Protein AF-A0ABD5W827-F1 (afdb_monomer_lite)

Secondary structure (DSSP, 8-state):
-PEEEE-SSHHHHHHHHHHTGGGB-TTT--TTSSEEEEPTT--HHHHHHHHHHHHHHHHHHHHHS---PPPPHHHHHHS-TTSTT--HHHHHHHHHHHHHHT-SSGGGG--TTS-HHHHHHHHHHHHHTT-----HHHHHHHHHHHHHHHHHHHHHHHHHHHHHHTT-HHHHHHHHHTS---HHHHHHHHSPP---SS------S--TTSPPTT--THHHHHHHHHHHHHHHHHHHHHHHHHHHHHHHHHHHHHHHHHHHHHHHTTPPPPP-HHHHHHHHHHHHHHHHHHHH-TTTSS-GGGS-S-----TTSTHHIIIIISGGGSTT---HHHHHHHHHHT-

Organism: NCBI:txid3032001

pLDDT: mean 74.2, std 15.94, range [35.25, 98.12]

Sequence (343 aa):
MSIGIEFGEKAAADRFREEYADHVCPIDDDRRMRTVHFVSDTPEHVLTYARAEADEGTAQREADGPGQAPLTDVEKRRIDFSTGRANVPWARSIKALAEHYGVSDWTAYLDSTLTVDEHRQVMEEAGREGGGARDDADQRDAERQASAAATELAEGCNHARGYCENGDPDACEYLTGACGYSEDEVSGLLAEPEPAADDGPTDTEASPLSPPEDLEGARVGAYLRSVRGYLNATDAATEHIEKLREALEHANDAARAVNGIRTDAGIDPIHFTKLEDANADLTDLVRMVASTCEECHADHSEHGHEVTAGDREDVRTAAVDGARSTPVGVSDETEQAASEADT

Structure (mmCIF, N/CA/C/O backbone):
data_AF-A0ABD5W827-F1
#
_entry.id   AF-A0ABD5W827-F1
#
loop_
_atom_site.group_PDB
_atom_site.id
_atom_site.type_symbol
_atom_site.label_atom_id
_atom_site.label_alt_id
_atom_site.label_comp_id
_atom_site.label_asym_id
_atom_site.label_entity_id
_atom_site.label_seq_id
_atom_site.pdbx_PDB_ins_code
_atom_site.Cartn_x
_atom_site.Cartn_y
_atom_site.Cartn_z
_atom_site.occupancy
_atom_site.B_iso_or_equiv
_atom_site.auth_seq_id
_atom_site.auth_comp_id
_atom_site.auth_asym_id
_atom_site.auth_atom_id
_atom_site.pdbx_PDB_model_num
ATOM 1 N N . MET A 1 1 ? -23.072 -47.521 -23.039 1.00 64.12 1 MET A N 1
ATOM 2 C CA . MET A 1 1 ? -22.367 -46.584 -22.140 1.00 64.12 1 MET A CA 1
ATOM 3 C C . MET A 1 1 ? -22.260 -45.279 -22.893 1.00 64.12 1 MET A C 1
ATOM 5 O O . MET A 1 1 ? -21.714 -45.309 -23.986 1.00 64.12 1 MET A O 1
ATOM 9 N N . SER A 1 2 ? -22.836 -44.195 -22.380 1.00 84.25 2 SER A N 1
ATOM 10 C CA . SER A 1 2 ? -22.688 -42.870 -22.987 1.00 84.25 2 SER A CA 1
ATOM 11 C C . SER A 1 2 ? -21.374 -42.217 -22.567 1.00 84.25 2 SER A C 1
ATOM 13 O O . SER A 1 2 ? -20.894 -42.476 -21.461 1.00 84.25 2 SER A O 1
ATOM 15 N N . ILE A 1 3 ? -20.839 -41.326 -23.394 1.00 86.88 3 ILE A N 1
ATOM 16 C CA . ILE A 1 3 ? -19.697 -40.471 -23.041 1.00 86.88 3 ILE A CA 1
ATOM 17 C C . ILE A 1 3 ? -20.251 -39.078 -22.732 1.00 86.88 3 ILE A C 1
ATOM 19 O O . ILE A 1 3 ? -20.875 -38.486 -23.600 1.00 86.88 3 ILE A O 1
ATOM 23 N N . GLY A 1 4 ? -20.077 -38.575 -21.508 1.00 88.06 4 GLY A N 1
ATOM 24 C CA . GLY A 1 4 ? -20.535 -37.233 -21.122 1.00 88.06 4 GLY A CA 1
ATOM 25 C C . GLY A 1 4 ? -19.421 -36.198 -21.264 1.00 88.06 4 GLY A C 1
ATOM 26 O O . GLY A 1 4 ? -18.319 -36.435 -20.767 1.00 88.06 4 GLY A O 1
ATOM 27 N N . ILE A 1 5 ? -19.700 -35.071 -21.922 1.00 87.31 5 ILE A N 1
ATOM 28 C CA . ILE A 1 5 ? -18.786 -33.920 -22.028 1.00 87.31 5 ILE A CA 1
ATOM 29 C C . ILE A 1 5 ? -19.522 -32.673 -21.536 1.00 87.31 5 ILE A C 1
ATOM 31 O O . ILE A 1 5 ? -20.633 -32.390 -21.983 1.00 87.31 5 ILE A O 1
ATOM 35 N N . GLU A 1 6 ? -18.921 -31.957 -20.589 1.00 86.44 6 GLU A N 1
ATOM 36 C CA . GLU A 1 6 ? -19.503 -30.792 -19.921 1.00 86.44 6 GLU A CA 1
ATOM 37 C C . GLU A 1 6 ? -19.044 -29.497 -20.592 1.00 86.44 6 GLU A C 1
ATOM 39 O O . GLU A 1 6 ? -17.859 -29.186 -20.579 1.00 86.44 6 GLU A O 1
ATOM 44 N N . PHE A 1 7 ? -19.974 -28.740 -21.176 1.00 83.75 7 PHE A N 1
ATOM 45 C CA . PHE A 1 7 ? -19.649 -27.503 -21.886 1.00 83.75 7 PHE A CA 1
ATOM 46 C C . PHE A 1 7 ? -19.584 -26.297 -20.951 1.00 83.75 7 PHE A C 1
ATOM 48 O O . PHE A 1 7 ? -20.252 -26.250 -19.915 1.00 83.75 7 PHE A O 1
ATOM 55 N N . GLY A 1 8 ? -18.835 -25.279 -21.386 1.00 74.44 8 GLY A N 1
ATOM 56 C CA . GLY A 1 8 ? -18.741 -23.986 -20.717 1.00 74.44 8 GLY A CA 1
ATOM 57 C C . GLY A 1 8 ? -20.098 -23.332 -20.456 1.00 74.44 8 GLY A C 1
ATOM 58 O O . GLY A 1 8 ? -20.447 -22.980 -19.329 1.00 74.44 8 GLY A O 1
ATOM 59 N N . GLU A 1 9 ? -20.898 -23.238 -21.512 1.00 77.81 9 GLU A N 1
ATOM 60 C CA . GLU A 1 9 ? -22.214 -22.614 -21.490 1.00 77.81 9 GLU A CA 1
ATOM 61 C C . GLU A 1 9 ? -23.299 -23.594 -21.925 1.00 77.81 9 GLU A C 1
ATOM 63 O O . GLU A 1 9 ? -23.111 -24.403 -22.837 1.00 77.81 9 GLU A O 1
ATOM 68 N N . LYS A 1 10 ? -24.497 -23.457 -21.344 1.00 84.50 10 LYS A N 1
ATOM 69 C CA . LYS A 1 10 ? -25.673 -24.221 -21.780 1.00 84.50 10 LYS A CA 1
ATOM 70 C C . LYS A 1 10 ? -26.017 -23.945 -23.248 1.00 84.50 10 LYS A C 1
ATOM 72 O O . LYS A 1 10 ? -26.402 -24.864 -23.962 1.00 84.50 10 LYS A O 1
ATOM 77 N N . ALA A 1 11 ? -25.843 -22.705 -23.708 1.00 80.88 11 ALA A N 1
ATOM 78 C CA . ALA A 1 11 ? -26.064 -22.344 -25.104 1.00 80.88 11 ALA A CA 1
ATOM 79 C C . ALA A 1 11 ? -25.114 -23.097 -26.050 1.00 80.88 11 ALA A C 1
ATOM 81 O O . ALA A 1 11 ? -25.544 -23.530 -27.114 1.00 80.88 11 ALA A O 1
ATOM 82 N N . ALA A 1 12 ? -23.853 -23.302 -25.653 1.00 80.06 12 ALA A N 1
ATOM 83 C CA . ALA A 1 12 ? -22.900 -24.107 -26.415 1.00 80.06 12 ALA A CA 1
ATOM 84 C C . ALA A 1 12 ? -23.304 -25.587 -26.443 1.00 80.06 12 ALA A C 1
ATOM 86 O O . ALA A 1 12 ? -23.384 -26.174 -27.519 1.00 80.06 12 ALA A O 1
ATOM 87 N N . ALA A 1 13 ? -23.682 -26.152 -25.291 1.00 86.88 13 ALA A N 1
ATOM 88 C CA . ALA A 1 13 ? -24.214 -27.514 -25.223 1.00 86.88 13 ALA A CA 1
ATOM 89 C C . ALA A 1 13 ? -25.441 -27.705 -26.135 1.00 86.88 13 ALA A C 1
ATOM 91 O O . ALA A 1 13 ? -25.548 -28.704 -26.842 1.00 86.88 13 ALA A O 1
ATOM 92 N N . ASP A 1 14 ? -26.366 -26.741 -26.149 1.00 89.50 14 ASP A N 1
ATOM 93 C CA . ASP A 1 14 ? -27.574 -26.806 -26.973 1.00 89.50 14 ASP A CA 1
ATOM 94 C C . ASP A 1 14 ? -27.279 -26.678 -28.471 1.00 89.50 14 ASP A C 1
ATOM 96 O O . ASP A 1 14 ? -27.848 -27.441 -29.253 1.00 89.50 14 ASP A O 1
ATOM 100 N N . ARG A 1 15 ? -26.349 -25.801 -28.876 1.00 88.25 15 ARG A N 1
ATOM 101 C CA . ARG A 1 15 ? -25.869 -25.751 -30.268 1.00 88.25 15 ARG A CA 1
ATOM 102 C C . ARG A 1 15 ? -25.253 -27.082 -30.684 1.00 88.25 15 ARG A C 1
ATOM 104 O O . ARG A 1 15 ? -25.594 -27.598 -31.743 1.00 88.25 15 ARG A O 1
ATOM 111 N N . PHE A 1 16 ? -24.422 -27.676 -29.827 1.00 88.94 16 PHE A N 1
ATOM 112 C CA . PHE A 1 16 ? -23.779 -28.955 -30.121 1.00 88.94 16 PHE A CA 1
ATOM 113 C C . PHE A 1 16 ? -24.798 -30.090 -30.277 1.00 88.94 16 PHE A C 1
ATOM 115 O O . PHE A 1 16 ? -24.676 -30.925 -31.173 1.00 88.94 16 PHE A O 1
ATOM 122 N N . ARG A 1 17 ? -25.850 -30.104 -29.446 1.00 91.81 17 ARG A N 1
ATOM 123 C CA . ARG A 1 17 ? -26.972 -31.051 -29.580 1.00 91.81 17 ARG A CA 1
ATOM 124 C C . ARG A 1 17 ? -27.738 -30.883 -30.885 1.00 91.81 17 ARG A C 1
ATOM 126 O O . ARG A 1 17 ? -28.275 -31.860 -31.395 1.00 91.81 17 ARG A O 1
ATOM 133 N N . GLU A 1 18 ? -27.851 -29.659 -31.382 1.00 92.81 18 GLU A N 1
ATOM 134 C CA . GLU A 1 18 ? -28.566 -29.356 -32.623 1.00 92.81 18 GLU A CA 1
ATOM 135 C C . GLU A 1 18 ? -27.730 -29.707 -33.854 1.00 92.81 18 GLU A C 1
ATOM 137 O O . GLU A 1 18 ? -28.255 -30.290 -34.802 1.00 92.81 18 GLU A O 1
ATOM 142 N N . GLU A 1 19 ? -26.432 -29.416 -33.818 1.00 90.81 19 GLU A N 1
ATOM 143 C CA . GLU A 1 19 ? -25.502 -29.687 -34.914 1.00 90.81 19 GLU A CA 1
ATOM 144 C C . GLU A 1 19 ? -25.156 -31.178 -35.041 1.00 90.81 19 GLU A C 1
ATOM 146 O O . GLU A 1 19 ? -25.087 -31.706 -36.151 1.00 90.81 19 GLU A O 1
ATOM 151 N N . TYR A 1 20 ? -25.019 -31.883 -33.913 1.00 90.94 20 TYR A N 1
ATOM 152 C CA . TYR A 1 20 ? -24.641 -33.299 -33.856 1.00 90.94 20 TYR A CA 1
ATOM 153 C C . TYR A 1 20 ? -25.744 -34.184 -33.265 1.00 90.94 20 TYR A C 1
ATOM 155 O O . TYR A 1 20 ? -25.460 -35.154 -32.559 1.00 90.94 20 TYR A O 1
ATOM 163 N N . ALA A 1 21 ? -27.008 -33.874 -33.568 1.00 90.69 21 ALA A N 1
ATOM 164 C CA . ALA A 1 21 ? -28.183 -34.567 -33.028 1.00 90.69 21 ALA A CA 1
ATOM 165 C C . ALA A 1 21 ? -28.134 -36.097 -33.200 1.00 90.69 21 ALA A C 1
ATOM 167 O O . ALA A 1 21 ? -28.557 -36.833 -32.308 1.00 90.69 21 ALA A O 1
ATOM 168 N N . ASP A 1 22 ? -27.557 -36.577 -34.306 1.00 90.88 22 ASP A N 1
ATOM 169 C CA . ASP A 1 22 ? -27.407 -38.006 -34.618 1.00 90.88 22 ASP A CA 1
ATOM 170 C C . ASP A 1 22 ? -26.448 -38.750 -33.667 1.00 90.88 22 ASP A C 1
ATOM 172 O O . ASP A 1 22 ? -26.424 -39.981 -33.639 1.00 90.88 22 ASP A O 1
ATOM 176 N N . HIS A 1 23 ? -25.655 -38.017 -32.881 1.00 90.88 23 HIS A N 1
ATOM 177 C CA . HIS A 1 23 ? -24.664 -38.557 -31.949 1.00 90.88 23 HIS A CA 1
ATOM 178 C C . HIS A 1 23 ? -25.037 -38.355 -30.473 1.00 90.88 23 HIS A C 1
ATOM 180 O O . HIS A 1 23 ? -24.332 -38.841 -29.585 1.00 90.88 23 HIS A O 1
ATOM 186 N N . VAL A 1 24 ? -26.151 -37.679 -30.184 1.00 91.62 24 VAL A N 1
ATOM 187 C CA . VAL A 1 24 ? -26.629 -37.462 -28.813 1.00 91.62 24 VAL A CA 1
ATOM 188 C C . VAL A 1 24 ? -27.321 -38.726 -28.294 1.00 91.62 24 VAL A C 1
ATOM 190 O O . VAL A 1 24 ? -28.155 -39.327 -28.969 1.00 91.62 24 VAL A O 1
ATOM 193 N N . CYS A 1 25 ? -26.986 -39.148 -27.075 1.00 91.12 25 CYS A N 1
ATOM 194 C CA . CYS A 1 25 ? -27.587 -40.298 -26.411 1.00 91.12 25 CYS A CA 1
ATOM 195 C C . CYS A 1 25 ? -29.030 -39.969 -25.985 1.00 91.12 25 CYS A C 1
ATOM 197 O O . CYS A 1 25 ? -29.218 -39.194 -25.052 1.00 91.12 25 CYS A O 1
ATOM 199 N N . PRO A 1 26 ? -30.065 -40.604 -26.563 1.00 87.06 26 PRO A N 1
ATOM 200 C CA . PRO A 1 26 ? -31.461 -40.269 -26.262 1.00 87.06 26 PRO A CA 1
ATOM 201 C C . PRO A 1 26 ? -31.933 -40.742 -24.877 1.00 87.06 26 PRO A C 1
ATOM 203 O O . PRO A 1 26 ? -33.038 -40.403 -24.462 1.00 87.06 26 PRO A O 1
ATOM 206 N N . ILE A 1 27 ? -31.146 -41.584 -24.199 1.00 86.44 27 ILE A N 1
ATOM 207 C CA . ILE A 1 27 ? -31.485 -42.154 -22.887 1.00 86.44 27 ILE A CA 1
ATOM 208 C C . ILE A 1 27 ? -30.861 -41.331 -21.757 1.00 86.44 27 ILE A C 1
ATOM 210 O O . ILE A 1 27 ? -31.522 -41.092 -20.751 1.00 86.44 27 ILE A O 1
ATOM 214 N N . ASP A 1 28 ? -29.601 -40.927 -21.931 1.00 83.56 28 ASP A N 1
ATOM 215 C CA . ASP A 1 28 ? -28.791 -40.323 -20.870 1.00 83.56 28 ASP A CA 1
ATOM 216 C C . ASP A 1 28 ? -28.660 -38.795 -21.012 1.00 83.56 28 ASP A C 1
ATOM 218 O O . ASP A 1 28 ? -28.336 -38.128 -20.033 1.00 83.56 28 ASP A O 1
ATOM 222 N N . ASP A 1 29 ? -28.902 -38.223 -22.201 1.00 88.50 29 ASP A N 1
ATOM 223 C CA . ASP A 1 29 ? -28.822 -36.772 -22.402 1.00 88.50 29 ASP A CA 1
ATOM 224 C C . ASP A 1 29 ? -30.059 -36.050 -21.851 1.00 88.50 29 ASP A C 1
ATOM 226 O O . ASP A 1 29 ? -31.202 -36.382 -22.173 1.00 88.50 29 ASP A O 1
ATOM 230 N N . ASP A 1 30 ? -29.824 -35.013 -21.048 1.00 87.19 30 ASP A N 1
ATOM 231 C CA . ASP A 1 30 ? -30.858 -34.113 -20.546 1.00 87.19 30 ASP A CA 1
ATOM 232 C C . ASP A 1 30 ? -30.564 -32.688 -21.025 1.00 87.19 30 ASP A C 1
ATOM 234 O O . ASP A 1 30 ? -29.591 -32.065 -20.599 1.00 87.19 30 ASP A O 1
ATOM 238 N N . ARG A 1 31 ? -31.444 -32.134 -21.873 1.00 84.56 31 ARG A N 1
ATOM 239 C CA . ARG A 1 31 ? -31.327 -30.762 -22.417 1.00 84.56 31 ARG A CA 1
ATOM 240 C C . ARG A 1 31 ? -31.333 -29.662 -21.352 1.00 84.56 31 ARG A C 1
ATOM 242 O O . ARG A 1 31 ? -31.032 -28.507 -21.657 1.00 84.56 31 ARG A O 1
ATOM 249 N N . ARG A 1 32 ? -31.712 -29.977 -20.112 1.00 79.31 32 ARG A N 1
ATOM 250 C CA . ARG A 1 32 ? -31.597 -29.048 -18.978 1.00 79.31 32 ARG A CA 1
ATOM 251 C C . ARG A 1 32 ? -30.148 -28.894 -18.517 1.00 79.31 32 ARG A C 1
ATOM 253 O O . ARG A 1 32 ? -29.814 -27.858 -17.958 1.00 79.31 32 ARG A O 1
ATOM 260 N N . MET A 1 33 ? -29.299 -29.883 -18.789 1.00 81.50 33 MET A N 1
ATOM 261 C CA . MET A 1 33 ? -27.896 -29.914 -18.391 1.00 81.50 33 MET A CA 1
ATOM 262 C C . MET A 1 33 ? -26.994 -29.298 -19.465 1.00 81.50 33 MET A C 1
ATOM 264 O O . MET A 1 33 ? -27.281 -29.350 -20.665 1.00 81.50 33 MET A O 1
ATOM 268 N N . ARG A 1 34 ? -25.843 -28.774 -19.038 1.00 84.56 34 ARG A N 1
ATOM 269 C CA . ARG A 1 34 ? -24.745 -28.362 -19.935 1.00 84.56 34 ARG A CA 1
ATOM 270 C C . ARG A 1 34 ? -23.851 -29.525 -20.384 1.00 84.56 34 ARG A C 1
ATOM 272 O O . ARG A 1 34 ? -22.973 -29.348 -21.219 1.00 84.56 34 ARG A O 1
ATOM 279 N N . THR A 1 35 ? -24.072 -30.708 -19.821 1.00 88.94 35 THR A N 1
ATOM 280 C CA . THR A 1 35 ? -23.382 -31.934 -20.214 1.00 88.94 35 THR A CA 1
ATOM 281 C C . THR A 1 35 ? -24.121 -32.586 -21.364 1.00 88.94 35 THR A C 1
ATOM 283 O O . THR A 1 35 ? -25.292 -32.933 -21.213 1.00 88.94 35 THR A O 1
ATOM 286 N N . VAL A 1 36 ? -23.437 -32.765 -22.491 1.00 91.31 36 VAL A N 1
ATOM 287 C CA . VAL A 1 36 ? -23.962 -33.522 -23.627 1.00 91.31 36 VAL A CA 1
ATOM 288 C C . VAL A 1 36 ? -23.503 -34.965 -23.494 1.00 91.31 36 VAL A C 1
ATOM 290 O O . VAL A 1 36 ? -22.304 -35.244 -23.405 1.00 91.31 36 VAL A O 1
ATOM 293 N N . HIS A 1 37 ? -24.462 -35.885 -23.452 1.00 92.31 37 HIS A N 1
ATOM 294 C CA . HIS A 1 37 ? -24.175 -37.315 -23.453 1.00 92.31 37 HIS A CA 1
ATOM 295 C C . HIS A 1 37 ? -24.181 -37.840 -24.886 1.00 92.31 37 HIS A C 1
ATOM 297 O O . HIS A 1 37 ? -25.180 -37.727 -25.585 1.00 92.31 37 HIS A O 1
ATOM 303 N N . PHE A 1 38 ? -23.085 -38.461 -25.308 1.00 91.69 38 PHE A N 1
ATOM 304 C CA . PHE A 1 38 ? -22.898 -39.022 -26.644 1.00 91.69 38 PHE A CA 1
ATOM 305 C C . PHE A 1 38 ? -23.123 -40.534 -26.666 1.00 91.69 38 PHE A C 1
ATOM 307 O O . PHE A 1 38 ? -22.818 -41.232 -25.690 1.00 91.69 38 PHE A O 1
ATOM 314 N N . VAL A 1 39 ? -23.623 -41.064 -27.786 1.00 93.38 39 VAL A N 1
ATOM 315 C CA . VAL A 1 39 ? -23.699 -42.516 -28.020 1.00 93.38 39 VAL A CA 1
ATOM 316 C C . VAL A 1 39 ? -22.295 -43.126 -28.120 1.00 93.38 39 VAL A C 1
ATOM 318 O O . VAL A 1 39 ? -21.338 -42.464 -28.522 1.00 93.38 39 VAL A O 1
ATOM 321 N N . SER A 1 40 ? -22.140 -44.397 -27.742 1.00 85.88 40 SER A N 1
ATOM 322 C CA . SER A 1 40 ? -20.823 -45.061 -27.669 1.00 85.88 40 SER A CA 1
ATOM 323 C C . SER A 1 40 ? -20.096 -45.207 -29.009 1.00 85.88 40 SER A C 1
ATOM 325 O O . SER A 1 40 ? -18.898 -45.466 -29.019 1.00 85.88 40 SER A O 1
ATOM 327 N N . ASP A 1 41 ? -20.814 -45.108 -30.123 1.00 89.00 41 ASP A N 1
ATOM 328 C CA . ASP A 1 41 ? -20.307 -45.180 -31.495 1.00 89.00 41 ASP A CA 1
ATOM 329 C C . ASP A 1 41 ? -20.030 -43.800 -32.111 1.00 89.00 41 ASP A C 1
ATOM 331 O O . ASP A 1 41 ? -19.704 -43.709 -33.296 1.00 89.00 41 ASP A O 1
ATOM 335 N N . THR A 1 42 ? -20.114 -42.730 -31.312 1.00 89.81 42 THR A N 1
ATOM 336 C CA . THR A 1 42 ? -19.773 -41.374 -31.754 1.00 89.81 42 THR A CA 1
ATOM 337 C C . THR A 1 42 ? -18.328 -41.331 -32.262 1.00 89.81 42 THR A C 1
ATOM 339 O O . THR A 1 42 ? -17.418 -41.763 -31.548 1.00 89.81 42 THR A O 1
ATOM 342 N N . PRO A 1 43 ? -18.077 -40.808 -33.477 1.00 88.38 43 PRO A N 1
ATOM 343 C CA . PRO A 1 43 ? -16.726 -40.715 -34.014 1.00 88.38 43 PRO A CA 1
ATOM 344 C C . PRO A 1 43 ? -15.795 -39.876 -33.128 1.00 88.38 43 PRO A C 1
ATOM 346 O O . PRO A 1 43 ? -16.163 -38.792 -32.680 1.00 88.38 43 PRO A O 1
ATOM 349 N N . GLU A 1 44 ? -14.544 -40.316 -32.957 1.00 79.56 44 GLU A N 1
ATOM 350 C CA . GLU A 1 44 ? -13.583 -39.636 -32.067 1.00 79.56 44 GLU A CA 1
ATOM 351 C C . GLU A 1 44 ? -13.328 -38.172 -32.458 1.00 79.56 44 GLU A C 1
ATOM 353 O O . GLU A 1 44 ? -13.072 -37.341 -31.595 1.00 79.56 44 GLU A O 1
ATOM 358 N N . HIS A 1 45 ? -13.434 -37.819 -33.744 1.00 71.38 45 HIS A N 1
ATOM 359 C CA . HIS A 1 45 ? -13.277 -36.428 -34.181 1.00 71.38 45 HIS A CA 1
ATOM 360 C C . HIS A 1 45 ? -14.405 -35.516 -33.670 1.00 71.38 45 HIS A C 1
ATOM 362 O O . HIS A 1 45 ? -14.133 -34.366 -33.340 1.00 71.38 45 HIS A O 1
ATOM 368 N N . VAL A 1 46 ? -15.635 -36.030 -33.536 1.00 86.19 46 VAL A N 1
ATOM 369 C CA . VAL A 1 46 ? -16.767 -35.294 -32.946 1.00 86.19 46 VAL A CA 1
ATOM 370 C C . VAL A 1 46 ? -16.543 -35.123 -31.446 1.00 86.19 46 VAL A C 1
ATOM 372 O O . VAL A 1 46 ? -16.708 -34.027 -30.923 1.00 86.19 46 VAL A O 1
ATOM 375 N N . LEU A 1 47 ? -16.077 -36.173 -30.761 1.00 86.12 47 LEU A N 1
ATOM 376 C CA . LEU A 1 47 ? -15.725 -36.101 -29.338 1.00 86.12 47 LEU A CA 1
ATOM 377 C C . LEU A 1 47 ? -14.546 -35.152 -29.080 1.00 86.12 47 LEU A C 1
ATOM 379 O O . LEU A 1 47 ? -14.529 -34.449 -28.077 1.00 86.12 47 LEU A O 1
ATOM 383 N N . THR A 1 48 ? -13.564 -35.119 -29.981 1.00 73.69 48 THR A N 1
ATOM 384 C CA . THR A 1 48 ? -12.409 -34.213 -29.898 1.00 73.69 48 THR A CA 1
ATOM 385 C C . THR A 1 48 ? -12.846 -32.765 -30.080 1.00 73.69 48 THR A C 1
ATOM 387 O O . THR A 1 48 ? -12.413 -31.905 -29.322 1.00 73.69 48 THR A O 1
ATOM 390 N N . TYR A 1 49 ? -13.736 -32.502 -31.040 1.00 76.62 49 TYR A N 1
ATOM 391 C CA . TYR A 1 49 ? -14.303 -31.174 -31.254 1.00 76.62 49 TYR A CA 1
ATOM 392 C C . TYR A 1 49 ? -15.154 -30.719 -30.058 1.00 76.62 49 TYR A C 1
ATOM 394 O O . TYR A 1 49 ? -14.943 -29.626 -29.545 1.00 76.62 49 TYR A O 1
ATOM 402 N N . ALA A 1 50 ? -16.014 -31.601 -29.533 1.00 81.69 50 ALA A N 1
ATOM 403 C CA . ALA A 1 50 ? -16.797 -31.346 -28.324 1.00 81.69 50 ALA A CA 1
ATOM 404 C C . ALA A 1 50 ? -15.915 -31.005 -27.114 1.00 81.69 50 ALA A C 1
ATOM 406 O O . ALA A 1 50 ? -16.227 -30.084 -26.367 1.00 81.69 50 ALA A O 1
ATOM 407 N N . ARG A 1 51 ? -14.804 -31.733 -26.919 1.00 79.75 51 ARG A N 1
ATOM 408 C CA . ARG A 1 51 ? -13.834 -31.449 -25.848 1.00 79.75 51 ARG A CA 1
ATOM 409 C C . ARG A 1 51 ? -13.161 -30.095 -26.046 1.00 79.75 51 ARG A C 1
ATOM 411 O O . ARG A 1 51 ? -13.082 -29.341 -25.094 1.00 79.75 51 ARG A O 1
ATOM 418 N N . ALA A 1 52 ? -12.736 -29.765 -27.266 1.00 67.19 52 ALA A N 1
ATOM 419 C CA . ALA A 1 52 ? -12.095 -28.483 -27.547 1.00 67.19 52 ALA A CA 1
ATOM 420 C C . ALA A 1 52 ? -13.028 -27.289 -27.273 1.00 67.19 52 ALA A C 1
ATOM 422 O O . ALA A 1 52 ? -12.609 -26.334 -26.628 1.00 67.19 52 ALA A O 1
ATOM 423 N N . GLU A 1 53 ? -14.297 -27.360 -27.693 1.00 73.00 53 GLU A N 1
ATOM 424 C CA . GLU A 1 53 ? -15.285 -26.304 -27.413 1.00 73.00 53 GLU A CA 1
ATOM 425 C C . GLU A 1 53 ? -15.649 -26.242 -25.918 1.00 73.00 53 GLU A C 1
ATOM 427 O O . GLU A 1 53 ? -15.837 -25.161 -25.355 1.00 73.00 53 GLU A O 1
ATOM 432 N N . ALA A 1 54 ? -15.709 -27.393 -25.242 1.00 80.56 54 ALA A N 1
ATOM 433 C CA . ALA A 1 54 ? -15.898 -27.459 -23.797 1.00 80.56 54 ALA A CA 1
ATOM 434 C C . ALA A 1 54 ? -14.724 -26.839 -23.019 1.00 80.56 54 ALA A C 1
ATOM 436 O O . ALA A 1 54 ? -14.955 -26.100 -22.057 1.00 80.56 54 ALA A O 1
ATOM 437 N N . ASP A 1 55 ? -13.490 -27.107 -23.449 1.00 68.31 55 ASP A N 1
ATOM 438 C CA . ASP A 1 55 ? -12.262 -26.585 -22.851 1.00 68.31 55 ASP A CA 1
ATOM 439 C C . ASP A 1 55 ? -12.146 -25.071 -23.085 1.00 68.31 55 ASP A C 1
ATOM 441 O O . ASP A 1 55 ? -11.906 -24.329 -22.135 1.00 68.31 55 ASP A O 1
ATOM 445 N N . GLU A 1 56 ? -12.404 -24.588 -24.305 1.00 57.28 56 GLU A N 1
ATOM 446 C CA . GLU A 1 56 ? -12.422 -23.155 -24.638 1.00 57.28 56 GLU A CA 1
ATOM 447 C C . GLU A 1 56 ? -13.497 -22.409 -23.837 1.00 57.28 56 GLU A C 1
ATOM 449 O O . GLU A 1 56 ? -13.202 -21.416 -23.174 1.00 57.28 56 GLU A O 1
ATOM 454 N N . GLY A 1 57 ? -14.725 -22.934 -23.791 1.00 59.19 57 GLY A N 1
ATOM 455 C CA . GLY A 1 57 ? -15.803 -22.349 -22.992 1.00 59.19 57 GLY A CA 1
ATOM 456 C C . GLY A 1 57 ? -15.569 -22.426 -21.477 1.00 59.19 57 GLY A C 1
ATOM 457 O O . GLY A 1 57 ? -16.191 -21.687 -20.712 1.00 59.19 57 GLY A O 1
ATOM 458 N N . THR A 1 58 ? -14.697 -23.317 -21.006 1.00 59.44 58 THR A N 1
ATOM 459 C CA . THR A 1 58 ? -14.298 -23.381 -19.592 1.00 59.44 58 THR A CA 1
ATOM 460 C C . THR A 1 58 ? -13.173 -22.396 -19.298 1.00 59.44 58 THR A C 1
ATOM 462 O O . THR A 1 58 ? -13.302 -21.620 -18.355 1.00 59.44 58 THR A O 1
ATOM 465 N N . ALA A 1 59 ? -12.148 -22.328 -20.150 1.00 49.12 59 ALA A N 1
ATOM 466 C CA . ALA A 1 59 ? -11.064 -21.354 -20.048 1.00 49.12 59 ALA A CA 1
ATOM 467 C C . ALA A 1 59 ? -11.578 -19.909 -20.139 1.00 49.12 59 ALA A C 1
ATOM 469 O O . ALA A 1 59 ? -11.164 -19.050 -19.363 1.00 49.12 59 ALA A O 1
ATOM 470 N N . GLN A 1 60 ? -12.540 -19.647 -21.026 1.00 52.72 60 GLN A N 1
ATOM 471 C CA . GLN A 1 60 ? -13.176 -18.339 -21.142 1.00 52.72 60 GLN A CA 1
ATOM 472 C C . GLN A 1 60 ? -13.971 -17.973 -19.877 1.00 52.72 60 GLN A C 1
ATOM 474 O O . GLN A 1 60 ? -13.910 -16.840 -19.422 1.00 52.72 60 GLN A O 1
ATOM 479 N N . ARG A 1 61 ? -14.645 -18.932 -19.227 1.00 57.47 61 ARG A N 1
ATOM 480 C CA . ARG A 1 61 ? -15.334 -18.690 -17.943 1.00 57.47 61 ARG A CA 1
ATOM 481 C C . ARG A 1 61 ? -14.389 -18.460 -16.771 1.00 57.47 61 ARG A C 1
ATOM 483 O O . ARG A 1 61 ? -14.748 -17.719 -15.859 1.00 57.47 61 ARG A O 1
ATOM 490 N N . GLU A 1 62 ? -13.239 -19.124 -16.758 1.00 54.31 62 GLU A N 1
ATOM 491 C CA . GLU A 1 62 ? -12.202 -18.893 -15.749 1.00 54.31 62 GLU A CA 1
ATOM 492 C C . GLU A 1 62 ? -11.546 -17.519 -15.928 1.00 54.31 62 GLU A C 1
ATOM 494 O O . GLU A 1 62 ? -11.202 -16.882 -14.936 1.00 54.31 62 GLU A O 1
ATOM 499 N N . ALA A 1 63 ? -11.436 -17.039 -17.170 1.00 49.09 63 ALA A N 1
ATOM 500 C CA . ALA A 1 63 ? -10.938 -15.704 -17.490 1.00 49.09 63 ALA A CA 1
ATOM 501 C C . ALA A 1 63 ? -11.975 -14.586 -17.247 1.00 49.09 63 ALA A C 1
ATOM 503 O O . ALA A 1 63 ? -11.613 -13.526 -16.742 1.00 49.09 63 ALA A O 1
ATOM 504 N N . ASP A 1 64 ? -13.254 -14.827 -17.561 1.00 50.16 64 ASP A N 1
ATOM 505 C CA . ASP A 1 64 ? -14.322 -13.810 -17.552 1.00 50.16 64 ASP A CA 1
ATOM 506 C C . ASP A 1 64 ? -15.196 -13.832 -16.275 1.00 50.16 64 ASP A C 1
ATOM 508 O O . ASP A 1 64 ? -16.107 -13.016 -16.111 1.00 50.16 64 ASP A O 1
ATOM 512 N N . GLY A 1 65 ? -14.962 -14.768 -15.349 1.00 55.44 65 GLY A N 1
ATOM 513 C CA . GLY A 1 65 ? -15.734 -14.896 -14.112 1.00 55.44 65 GLY A CA 1
ATOM 514 C C . GLY A 1 65 ? -15.313 -13.893 -13.025 1.00 55.44 65 GLY A C 1
ATOM 515 O O . GLY A 1 65 ? -14.122 -13.774 -12.734 1.00 55.44 65 GLY A O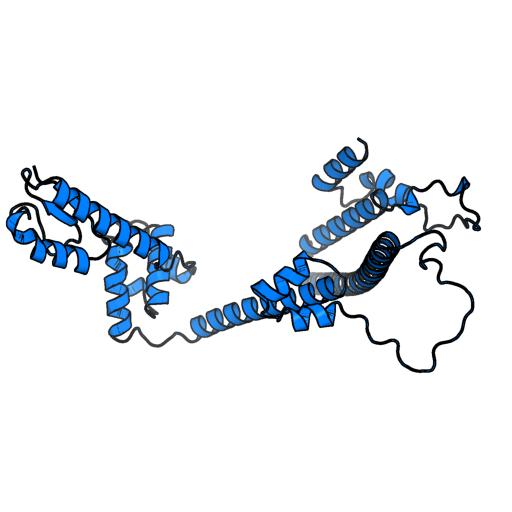 1
ATOM 516 N N . PRO A 1 66 ? -16.254 -13.214 -12.339 1.00 58.38 66 PRO A N 1
ATOM 517 C CA . PRO A 1 66 ? -15.916 -12.424 -11.160 1.00 58.38 66 PRO A CA 1
ATOM 518 C C . PRO A 1 66 ? -15.453 -13.394 -10.063 1.00 58.38 66 PRO A C 1
ATOM 520 O O . PRO A 1 66 ? -16.228 -14.242 -9.634 1.00 58.38 66 PRO A O 1
ATOM 523 N N . GLY A 1 67 ? -14.180 -13.321 -9.662 1.00 72.00 67 GLY A N 1
ATOM 524 C CA . GLY A 1 67 ? -13.520 -14.308 -8.795 1.00 72.00 67 GLY A CA 1
ATOM 525 C C . GLY A 1 67 ? -14.220 -14.568 -7.451 1.00 72.00 67 GLY A C 1
ATOM 526 O O . GLY A 1 67 ? -15.136 -15.377 -7.346 1.00 72.00 67 GLY A O 1
ATOM 527 N N . GLN A 1 68 ? -13.750 -13.947 -6.367 1.00 79.31 68 GLN A N 1
ATOM 528 C CA . GLN A 1 68 ? -14.374 -14.084 -5.046 1.00 79.31 68 GLN A CA 1
ATOM 529 C C . GLN A 1 68 ? -14.548 -12.725 -4.382 1.00 79.31 68 GLN A C 1
ATOM 531 O O . GLN A 1 68 ? -13.574 -12.004 -4.185 1.00 79.31 68 GLN A O 1
ATOM 536 N N . ALA A 1 69 ? -15.765 -12.433 -3.930 1.00 79.00 69 ALA A N 1
ATOM 537 C CA . ALA A 1 69 ? -16.073 -11.246 -3.146 1.00 79.00 69 ALA A CA 1
ATOM 538 C C . ALA A 1 69 ? -16.055 -11.579 -1.641 1.00 79.00 69 ALA A C 1
ATOM 540 O O . ALA A 1 69 ? -16.414 -12.692 -1.239 1.00 79.00 69 ALA A O 1
ATOM 541 N N . PRO A 1 70 ? -15.590 -10.677 -0.761 1.00 78.50 70 PRO A N 1
ATOM 542 C CA . PRO A 1 70 ? -15.602 -10.907 0.682 1.00 78.50 70 PRO A CA 1
ATOM 543 C C . PRO A 1 70 ? -17.033 -10.912 1.247 1.00 78.50 70 PRO A C 1
ATOM 545 O O . PRO A 1 70 ? -17.851 -10.056 0.924 1.00 78.50 70 PRO A O 1
ATOM 548 N N . LEU A 1 71 ? -17.331 -11.853 2.151 1.00 81.94 71 LEU A N 1
ATOM 549 C CA . LEU A 1 71 ? -18.601 -11.878 2.887 1.00 81.94 71 LEU A CA 1
ATOM 550 C C . LEU A 1 71 ? -18.536 -10.958 4.111 1.00 81.94 71 LEU A C 1
ATOM 552 O O . LEU A 1 71 ? -17.623 -11.075 4.936 1.00 81.94 71 LEU A O 1
ATOM 556 N N . THR A 1 72 ? -19.553 -10.124 4.279 1.00 82.50 72 THR A N 1
ATOM 557 C CA . THR A 1 72 ? -19.825 -9.371 5.505 1.00 82.50 72 THR A CA 1
ATOM 558 C C . THR A 1 72 ? -20.296 -10.301 6.624 1.00 82.50 72 THR A C 1
ATOM 560 O O . THR A 1 72 ? -20.782 -11.415 6.401 1.00 82.50 72 THR A O 1
ATOM 563 N N . ASP A 1 73 ? -20.209 -9.834 7.867 1.00 75.81 73 ASP A N 1
ATOM 564 C CA . ASP A 1 73 ? -20.667 -10.617 9.017 1.00 75.81 73 ASP A CA 1
ATOM 565 C C . ASP A 1 73 ? -22.192 -10.774 9.074 1.00 75.81 73 ASP A C 1
ATOM 567 O O . ASP A 1 73 ? -22.692 -11.721 9.680 1.00 75.81 73 ASP A O 1
ATOM 571 N N . VAL A 1 74 ? -22.947 -9.872 8.439 1.00 79.44 74 VAL A N 1
ATOM 572 C CA . VAL A 1 74 ? -24.404 -10.009 8.297 1.00 79.44 74 VAL A CA 1
ATOM 573 C C . VAL A 1 74 ? -24.734 -11.135 7.318 1.00 79.44 74 VAL A C 1
ATOM 575 O O . VAL A 1 74 ? -25.553 -11.990 7.651 1.00 79.44 74 VAL A O 1
ATOM 578 N N . GLU A 1 75 ? -24.065 -11.191 6.165 1.00 83.94 75 GLU A N 1
ATOM 579 C CA . GLU A 1 75 ? -24.261 -12.248 5.160 1.00 83.94 75 GLU A CA 1
ATOM 580 C C . GLU A 1 75 ? -23.887 -13.625 5.716 1.00 83.94 75 GLU A C 1
ATOM 582 O O . GLU A 1 75 ? -24.667 -14.568 5.600 1.00 83.94 75 GLU A O 1
ATOM 587 N N . LYS A 1 76 ? -22.756 -13.737 6.429 1.00 85.00 76 LYS A N 1
ATOM 588 C CA . LYS A 1 76 ? -22.355 -14.995 7.089 1.00 85.00 76 LYS A CA 1
ATOM 589 C C . LYS A 1 76 ? -23.406 -15.516 8.073 1.00 85.00 76 LYS A C 1
ATOM 591 O O . LYS A 1 76 ? -23.512 -16.721 8.254 1.00 85.00 76 LYS A O 1
ATOM 596 N N . ARG A 1 77 ? -24.167 -14.628 8.724 1.00 85.81 77 ARG A N 1
ATOM 597 C CA . ARG A 1 77 ? -25.249 -15.016 9.647 1.00 85.81 77 ARG A CA 1
ATOM 598 C C . ARG A 1 77 ? -26.537 -15.426 8.935 1.00 85.81 77 ARG A C 1
ATOM 600 O O . ARG A 1 77 ? -27.351 -16.109 9.546 1.00 85.81 77 ARG A O 1
ATOM 607 N N . ARG A 1 78 ? -26.747 -14.980 7.693 1.00 83.75 78 ARG A N 1
ATOM 608 C CA . ARG A 1 78 ? -27.934 -15.309 6.886 1.00 83.75 78 ARG A CA 1
ATOM 609 C C . ARG A 1 78 ? -27.787 -16.630 6.130 1.00 83.75 78 ARG A C 1
ATOM 611 O O . ARG A 1 78 ? -28.795 -17.251 5.816 1.00 83.75 78 ARG A O 1
ATOM 618 N N . ILE A 1 79 ? -26.556 -17.054 5.854 1.00 86.62 79 ILE A N 1
ATOM 619 C CA . ILE A 1 79 ? -26.261 -18.285 5.117 1.00 86.62 79 ILE A CA 1
ATOM 620 C C . ILE A 1 79 ? -26.157 -19.465 6.086 1.00 86.62 79 ILE A C 1
ATOM 622 O O . ILE A 1 79 ? -25.369 -19.443 7.033 1.00 86.62 79 ILE A O 1
ATOM 626 N N . ASP A 1 80 ? -26.909 -20.530 5.814 1.00 85.94 80 ASP A N 1
ATOM 627 C CA . ASP A 1 80 ? -26.771 -21.794 6.533 1.00 85.94 80 ASP A CA 1
ATOM 628 C C . ASP A 1 80 ? -25.690 -22.682 5.895 1.00 85.94 80 ASP A C 1
ATOM 630 O O . ASP A 1 80 ? -25.947 -23.473 4.984 1.00 85.94 80 ASP A O 1
ATOM 634 N N . PHE A 1 81 ? -24.465 -22.575 6.415 1.00 87.75 81 PHE A N 1
ATOM 635 C CA . PHE A 1 81 ? -23.313 -23.382 5.991 1.00 87.75 81 PHE A CA 1
ATOM 636 C C . PHE A 1 81 ? -23.381 -24.858 6.413 1.00 87.75 81 PHE A C 1
ATOM 638 O O . PHE A 1 81 ? -22.469 -25.623 6.105 1.00 87.75 81 PHE A O 1
ATOM 645 N N . SER A 1 82 ? -24.416 -25.281 7.143 1.00 80.81 82 SER A N 1
ATOM 646 C CA . SER A 1 82 ? -24.575 -26.685 7.539 1.00 80.81 82 SER A CA 1
ATOM 647 C C . SER A 1 82 ? -25.304 -27.535 6.491 1.00 80.81 82 SER A C 1
ATOM 649 O O . SER A 1 82 ? -25.444 -28.746 6.674 1.00 80.81 82 SER A O 1
ATOM 651 N N . THR A 1 83 ? -25.748 -26.932 5.380 1.00 74.00 83 THR A N 1
ATOM 652 C CA . THR A 1 83 ? -26.599 -27.585 4.376 1.00 74.00 83 THR A CA 1
ATOM 653 C C . THR A 1 83 ? -25.968 -27.634 2.983 1.00 74.00 83 THR A C 1
ATOM 655 O O . THR A 1 83 ? -25.333 -26.687 2.521 1.00 74.00 83 THR A O 1
ATOM 658 N N . GLY A 1 84 ? -26.190 -28.748 2.277 1.00 78.31 84 GLY A N 1
ATOM 659 C CA . GLY A 1 84 ? -25.851 -28.890 0.860 1.00 78.31 84 GLY A CA 1
ATOM 660 C C . GLY A 1 84 ? -24.370 -28.641 0.547 1.00 78.31 84 GLY A C 1
ATOM 661 O O . GLY A 1 84 ? -23.482 -29.218 1.173 1.00 78.31 84 GLY A O 1
ATOM 662 N N . ARG A 1 85 ? -24.119 -27.803 -0.462 1.00 74.56 85 ARG A N 1
ATOM 663 C CA . ARG A 1 85 ? -22.791 -27.380 -0.938 1.00 74.56 85 ARG A CA 1
ATOM 664 C C . ARG A 1 85 ? -22.301 -26.087 -0.276 1.00 74.56 85 ARG A C 1
ATOM 666 O O . ARG A 1 85 ? -21.217 -25.616 -0.622 1.00 74.56 85 ARG A O 1
ATOM 673 N N . ALA A 1 86 ? -23.074 -25.510 0.647 1.00 81.19 86 ALA A N 1
ATOM 674 C CA . ALA A 1 86 ? -22.782 -24.201 1.211 1.00 81.19 86 ALA A CA 1
ATOM 675 C C . ALA A 1 86 ? -21.495 -24.225 2.049 1.00 81.19 86 ALA A C 1
ATOM 677 O O . ALA A 1 86 ? -21.422 -24.828 3.114 1.00 81.19 86 ALA A O 1
ATOM 678 N N . ASN A 1 87 ? -20.467 -23.529 1.571 1.00 84.88 87 ASN A N 1
ATOM 679 C CA . ASN A 1 87 ? -19.236 -23.249 2.305 1.00 84.88 87 ASN A CA 1
ATOM 680 C C . ASN A 1 87 ? -18.757 -21.823 1.992 1.00 84.88 87 ASN A C 1
ATOM 682 O O . ASN A 1 87 ? -19.273 -21.171 1.082 1.00 84.88 87 ASN A O 1
ATOM 686 N N . VAL A 1 88 ? -17.789 -21.317 2.762 1.00 83.06 88 VAL A N 1
ATOM 687 C CA . VAL A 1 88 ? -17.335 -19.921 2.645 1.00 83.06 88 VAL A CA 1
ATOM 688 C C . VAL A 1 88 ? -16.796 -19.597 1.240 1.00 83.06 88 VAL A C 1
ATOM 690 O O . VAL A 1 88 ? -17.289 -18.634 0.657 1.00 83.06 88 VAL A O 1
ATOM 693 N N . PRO A 1 89 ? -15.862 -20.368 0.644 1.00 79.81 89 PRO A N 1
ATOM 694 C CA . PRO A 1 89 ? -15.404 -20.115 -0.729 1.00 79.81 89 PRO A CA 1
ATOM 695 C C . PRO A 1 89 ? -16.529 -20.102 -1.775 1.00 79.81 89 PRO A C 1
ATOM 697 O O . PRO A 1 89 ? -16.567 -19.230 -2.643 1.00 79.81 89 PRO A O 1
ATOM 700 N N . TRP A 1 90 ? -17.478 -21.032 -1.671 1.00 86.69 90 TRP A N 1
ATOM 701 C CA . TRP A 1 90 ? -18.637 -21.109 -2.562 1.00 86.69 90 TRP A CA 1
ATOM 702 C C . TRP A 1 90 ? -19.517 -19.857 -2.456 1.00 86.69 90 TRP A C 1
ATOM 704 O O . TRP A 1 90 ? -19.816 -19.225 -3.466 1.00 86.69 90 TRP A O 1
ATOM 714 N N . ALA A 1 91 ? -19.838 -19.426 -1.235 1.00 86.88 91 ALA A N 1
ATOM 715 C CA . ALA A 1 91 ? -20.654 -18.236 -1.003 1.00 86.88 91 ALA A CA 1
ATOM 716 C C . ALA A 1 91 ? -19.961 -16.950 -1.485 1.00 86.88 91 ALA A C 1
ATOM 718 O O . ALA A 1 91 ? -20.615 -16.073 -2.039 1.00 86.88 91 ALA A O 1
ATOM 719 N N . ARG A 1 92 ? -18.631 -16.852 -1.341 1.00 86.12 92 ARG A N 1
ATOM 720 C CA . ARG A 1 92 ? -17.835 -15.733 -1.882 1.00 86.12 92 ARG A CA 1
ATOM 721 C C . ARG A 1 92 ? -17.876 -15.659 -3.407 1.00 86.12 92 ARG A C 1
ATOM 723 O O . ARG A 1 92 ? -17.888 -14.567 -3.965 1.00 86.12 92 ARG A O 1
ATOM 730 N N . SER A 1 93 ? -17.899 -16.816 -4.063 1.00 85.31 93 SER A N 1
ATOM 731 C CA . SER A 1 93 ? -17.970 -16.906 -5.525 1.00 85.31 93 SER A CA 1
ATOM 732 C C . SER A 1 93 ? -19.362 -16.504 -6.030 1.00 85.31 93 SER A C 1
ATOM 734 O O . SER A 1 93 ? -19.490 -15.769 -7.002 1.00 85.31 93 SER A O 1
ATOM 736 N N . ILE A 1 94 ? -20.423 -16.903 -5.320 1.00 87.75 94 ILE A N 1
ATOM 737 C CA . ILE A 1 94 ? -21.800 -16.488 -5.639 1.00 87.75 94 ILE A CA 1
ATOM 738 C C . ILE A 1 94 ? -22.007 -14.993 -5.387 1.00 87.75 94 ILE A C 1
ATOM 740 O O . ILE A 1 94 ? -22.645 -14.326 -6.196 1.00 87.75 94 ILE A O 1
ATOM 744 N N . LYS A 1 95 ? -21.433 -14.443 -4.311 1.00 90.81 95 LYS A N 1
ATOM 745 C CA . LYS A 1 95 ? -21.469 -13.000 -4.060 1.00 90.81 95 LYS A CA 1
ATOM 746 C C . LYS A 1 95 ? -20.798 -12.209 -5.185 1.00 90.81 95 LYS A C 1
ATOM 748 O O . LYS A 1 95 ? -21.349 -11.211 -5.625 1.00 90.81 95 LYS A O 1
ATOM 753 N N . ALA A 1 96 ? -19.661 -12.682 -5.695 1.00 84.25 96 ALA A N 1
ATOM 754 C CA . ALA A 1 96 ? -18.987 -12.042 -6.823 1.00 84.25 96 ALA A CA 1
ATOM 755 C C . ALA A 1 96 ? -19.870 -12.028 -8.088 1.00 84.25 96 ALA A C 1
ATOM 757 O O . ALA A 1 96 ? -19.940 -11.019 -8.786 1.00 84.25 96 ALA A O 1
ATOM 758 N N . LEU A 1 97 ? -20.607 -13.118 -8.349 1.00 86.88 97 LEU A N 1
ATOM 759 C CA . LEU A 1 97 ? -21.609 -13.170 -9.422 1.00 86.88 97 LEU A CA 1
ATOM 760 C C . LEU A 1 97 ? -22.753 -12.179 -9.186 1.00 86.88 97 LEU A C 1
ATOM 762 O O . LEU A 1 97 ? -23.166 -11.482 -10.109 1.00 86.88 97 LEU A O 1
ATOM 766 N N . ALA A 1 98 ? -23.256 -12.098 -7.959 1.00 86.12 98 ALA A N 1
ATOM 767 C CA . ALA A 1 98 ? -24.315 -11.167 -7.606 1.00 86.12 98 ALA A CA 1
ATOM 768 C C . ALA A 1 98 ? -23.894 -9.703 -7.783 1.00 86.12 98 ALA A C 1
ATOM 770 O O . ALA A 1 98 ? -24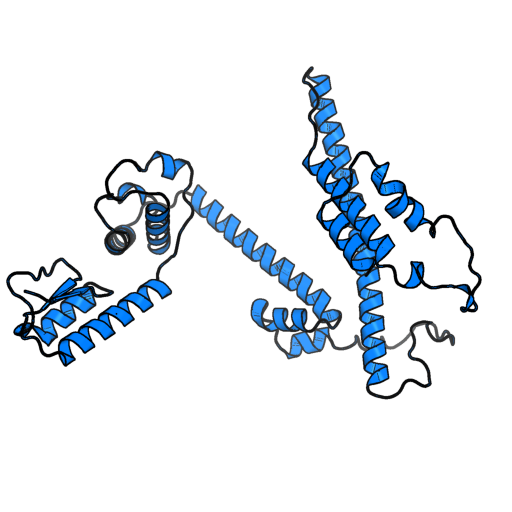.637 -8.926 -8.378 1.00 86.12 98 ALA A O 1
ATOM 771 N N . GLU A 1 99 ? -22.689 -9.337 -7.338 1.00 83.00 99 GLU A N 1
ATOM 772 C CA . GLU A 1 99 ? -22.115 -8.003 -7.544 1.00 83.00 99 GLU A CA 1
ATOM 773 C C . GLU A 1 99 ? -21.977 -7.682 -9.037 1.00 83.00 99 GLU A C 1
ATOM 775 O O . GLU A 1 99 ? -22.384 -6.607 -9.478 1.00 83.00 99 GLU A O 1
ATOM 780 N N . HIS A 1 100 ? -21.485 -8.639 -9.829 1.00 83.06 100 HIS A N 1
ATOM 781 C CA . HIS A 1 100 ? -21.338 -8.493 -11.276 1.00 83.06 100 HIS A CA 1
ATOM 782 C C . HIS A 1 100 ? -22.674 -8.245 -11.995 1.00 83.06 100 HIS A C 1
ATOM 784 O O . HIS A 1 100 ? -22.751 -7.376 -12.862 1.00 83.06 100 HIS A O 1
ATOM 790 N N . TYR A 1 101 ? -23.739 -8.962 -11.619 1.00 83.38 101 TYR A N 1
ATOM 791 C CA . TYR A 1 101 ? -25.073 -8.792 -12.211 1.00 83.38 101 TYR A CA 1
ATOM 792 C C . TYR A 1 101 ? -25.946 -7.739 -11.504 1.00 83.38 101 TYR A C 1
ATOM 794 O O . TYR A 1 101 ? -27.091 -7.524 -11.902 1.00 83.38 101 TYR A O 1
ATOM 802 N N . GLY A 1 102 ? -25.421 -7.049 -10.486 1.00 80.94 102 GLY A N 1
ATOM 803 C CA . GLY A 1 102 ? -26.118 -5.969 -9.783 1.00 80.94 102 GLY A CA 1
ATOM 804 C C . GLY A 1 102 ? -27.241 -6.423 -8.842 1.00 80.94 102 GLY A C 1
ATOM 805 O O . GLY A 1 102 ? -28.202 -5.680 -8.641 1.00 80.94 102 GLY A O 1
ATOM 806 N N . VAL A 1 103 ? -27.143 -7.622 -8.264 1.00 85.94 103 VAL A N 1
ATOM 807 C CA . VAL A 1 103 ? -28.124 -8.187 -7.324 1.00 85.94 103 VAL A CA 1
ATOM 808 C C . VAL A 1 103 ? -27.742 -7.839 -5.883 1.00 85.94 103 VAL A C 1
ATOM 810 O O . VAL A 1 103 ? -26.776 -8.365 -5.340 1.00 85.94 103 VAL A O 1
ATOM 813 N N . SER A 1 104 ? -28.525 -6.969 -5.245 1.00 78.44 104 SER A N 1
ATOM 814 C CA . SER A 1 104 ? -28.290 -6.469 -3.881 1.00 78.44 104 SER A CA 1
ATOM 815 C C . SER A 1 104 ? -28.627 -7.495 -2.787 1.00 78.44 104 SER A C 1
ATOM 817 O O . SER A 1 104 ? -27.756 -7.876 -2.008 1.00 78.44 104 SER A O 1
ATOM 819 N N . ASP A 1 105 ? -29.859 -8.017 -2.744 1.00 84.75 105 ASP A N 1
ATOM 820 C CA . ASP A 1 105 ? -30.250 -9.089 -1.806 1.00 84.75 105 ASP A CA 1
ATOM 821 C C . ASP A 1 105 ? -29.982 -10.486 -2.382 1.00 84.75 105 ASP A C 1
ATOM 823 O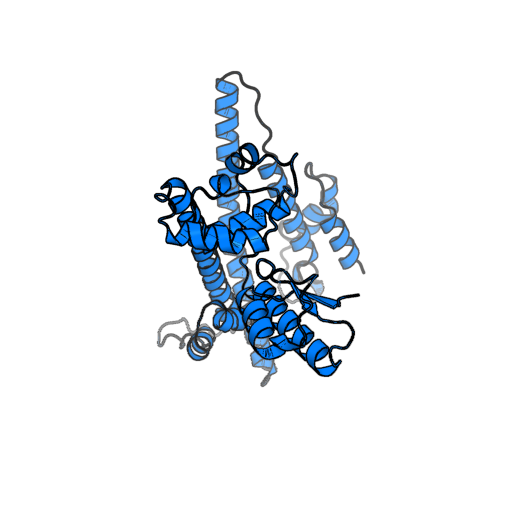 O . ASP A 1 105 ? -30.875 -11.314 -2.569 1.00 84.75 105 ASP A O 1
ATOM 827 N N . TRP A 1 106 ? -28.722 -10.755 -2.702 1.00 89.06 106 TRP A N 1
ATOM 828 C CA . TRP A 1 106 ? -28.314 -12.011 -3.330 1.00 89.06 106 TRP A CA 1
ATOM 829 C C . TRP A 1 106 ? -28.534 -13.238 -2.439 1.00 89.06 106 TRP A C 1
ATOM 831 O O . TRP A 1 106 ? -28.772 -14.336 -2.940 1.00 89.06 106 TRP A O 1
ATOM 841 N N . THR A 1 107 ? -28.510 -13.062 -1.113 1.00 90.50 107 THR A N 1
ATOM 842 C CA . THR A 1 107 ? -28.744 -14.160 -0.165 1.00 90.50 107 THR A CA 1
ATOM 843 C C . THR A 1 107 ? -30.151 -14.748 -0.267 1.00 90.50 107 THR A C 1
ATOM 845 O O . THR A 1 107 ? -30.339 -15.911 0.083 1.00 90.50 107 THR A O 1
ATOM 848 N N . ALA A 1 108 ? -31.126 -13.992 -0.788 1.00 87.31 108 ALA A N 1
ATOM 849 C CA . ALA A 1 108 ? -32.480 -14.482 -1.045 1.00 87.31 108 ALA A CA 1
ATOM 850 C C . ALA A 1 108 ? -32.561 -15.466 -2.228 1.00 87.31 108 ALA A C 1
ATOM 852 O O . ALA A 1 108 ? -33.487 -16.272 -2.289 1.00 87.31 108 ALA A O 1
ATOM 853 N N . TYR A 1 109 ? -31.585 -15.421 -3.138 1.00 86.81 109 TYR A N 1
ATOM 854 C CA . TYR A 1 109 ? -31.500 -16.271 -4.330 1.00 86.81 109 TYR A CA 1
ATOM 855 C C . TYR A 1 109 ? -30.539 -17.453 -4.146 1.00 86.81 109 TYR A C 1
ATOM 857 O O . TYR A 1 109 ? -30.174 -18.126 -5.109 1.00 86.81 109 TYR A O 1
ATOM 865 N N . LEU A 1 110 ? -30.092 -17.685 -2.912 1.00 87.50 110 LEU A N 1
ATOM 866 C CA . LEU A 1 110 ? -29.104 -18.698 -2.594 1.00 87.50 110 LEU A CA 1
ATOM 867 C C . LEU A 1 110 ? -29.760 -20.071 -2.412 1.00 87.50 110 LEU A C 1
ATOM 869 O O . LEU A 1 110 ? -30.573 -20.265 -1.508 1.00 87.50 110 LEU A O 1
ATOM 873 N N . ASP A 1 111 ? -29.346 -21.044 -3.219 1.00 86.75 111 ASP A N 1
ATOM 874 C CA . ASP A 1 111 ? -29.782 -22.438 -3.116 1.00 86.75 111 ASP A CA 1
ATOM 875 C C . ASP A 1 111 ? -28.564 -23.347 -2.916 1.00 86.75 111 ASP A C 1
ATOM 877 O O . ASP A 1 111 ? -27.758 -23.558 -3.821 1.00 86.75 111 ASP A O 1
ATOM 881 N N . SER A 1 112 ? -28.416 -23.931 -1.724 1.00 85.00 112 SER A N 1
ATOM 882 C CA . SER A 1 112 ? -27.257 -24.771 -1.391 1.00 85.00 112 SER A CA 1
ATOM 883 C C . SER A 1 112 ? -27.183 -26.086 -2.180 1.00 85.00 112 SER A C 1
ATOM 885 O O . SER A 1 112 ? -26.192 -26.813 -2.058 1.00 85.00 112 SER A O 1
ATOM 887 N N . THR A 1 113 ? -28.181 -26.411 -3.004 1.00 83.06 113 THR A N 1
ATOM 888 C CA . THR A 1 113 ? -28.134 -27.548 -3.934 1.00 83.06 113 THR A CA 1
ATOM 889 C C . THR A 1 113 ? -27.442 -27.212 -5.256 1.00 83.06 113 THR A C 1
ATOM 891 O O . THR A 1 113 ? -26.886 -28.119 -5.886 1.00 83.06 113 THR A O 1
ATOM 894 N N . LEU A 1 114 ? -27.389 -25.928 -5.625 1.00 83.88 114 LEU A N 1
ATOM 895 C CA . LEU A 1 114 ? -26.811 -25.443 -6.874 1.00 83.88 114 LEU A CA 1
ATOM 896 C C . LEU A 1 114 ? -25.300 -25.169 -6.753 1.00 83.88 114 LEU A C 1
ATOM 898 O O . LEU A 1 114 ? -24.754 -24.771 -5.718 1.00 83.88 114 LEU A O 1
ATOM 902 N N . THR A 1 115 ? -24.592 -25.375 -7.853 1.00 80.81 115 THR A N 1
ATOM 903 C CA . THR A 1 115 ? -23.187 -25.001 -8.046 1.00 80.81 115 THR A CA 1
ATOM 904 C C . THR A 1 115 ? -23.034 -23.491 -8.257 1.00 80.81 115 THR A C 1
ATOM 906 O O . THR A 1 115 ? -24.009 -22.777 -8.486 1.00 80.81 115 THR A O 1
ATOM 909 N N . VAL A 1 116 ? -21.797 -22.983 -8.176 1.00 79.06 116 VAL A N 1
ATOM 910 C CA . VAL A 1 116 ? -21.491 -21.569 -8.481 1.00 79.06 116 VAL A CA 1
ATOM 911 C C . VAL A 1 116 ? -21.924 -21.224 -9.908 1.00 79.06 116 VAL A C 1
ATOM 913 O O . VAL A 1 116 ? -22.515 -20.178 -10.146 1.00 79.06 116 VAL A O 1
ATOM 916 N N . ASP A 1 117 ? -21.690 -22.139 -10.848 1.00 75.06 117 ASP A N 1
ATOM 917 C CA . ASP A 1 117 ? -22.069 -21.951 -12.244 1.00 75.06 117 ASP A CA 1
ATOM 918 C C . ASP A 1 117 ? -23.585 -21.914 -12.450 1.00 75.06 117 ASP A C 1
ATOM 920 O O . ASP A 1 117 ? -24.069 -21.105 -13.235 1.00 75.06 117 ASP A O 1
ATOM 924 N N . GLU A 1 118 ? -24.340 -22.750 -11.738 1.00 79.69 118 GLU A N 1
ATOM 925 C CA . GLU A 1 118 ? -25.807 -22.719 -11.789 1.00 79.69 118 GLU A CA 1
ATOM 926 C C . GLU A 1 118 ? -26.362 -21.419 -11.185 1.00 79.69 118 GLU A C 1
ATOM 928 O O . GLU A 1 118 ? -27.326 -20.865 -11.709 1.00 79.69 118 GLU A O 1
ATOM 933 N N . HIS A 1 119 ? -25.705 -20.856 -10.162 1.00 88.25 119 HIS A N 1
ATOM 934 C CA . HIS A 1 119 ? -26.065 -19.534 -9.637 1.00 88.25 119 HIS A CA 1
ATOM 935 C C . HIS A 1 119 ? -25.773 -18.388 -10.608 1.00 88.25 119 HIS A C 1
ATOM 937 O O . HIS A 1 119 ? -26.398 -17.342 -10.471 1.00 88.25 119 HIS A O 1
ATOM 943 N N . ARG A 1 120 ? -24.878 -18.545 -11.596 1.00 83.94 120 ARG A N 1
ATOM 944 C CA . ARG A 1 120 ? -24.621 -17.492 -12.600 1.00 83.94 120 ARG A CA 1
ATOM 945 C C . ARG A 1 120 ? -25.913 -17.107 -13.314 1.00 83.94 120 ARG A C 1
ATOM 947 O O . ARG A 1 120 ? -26.233 -15.928 -13.388 1.00 83.94 120 ARG A O 1
ATOM 954 N N . GLN A 1 121 ? -26.673 -18.103 -13.765 1.00 81.50 121 GLN A N 1
ATOM 955 C CA . GLN A 1 121 ? -27.938 -17.873 -14.458 1.00 81.50 121 GLN A CA 1
ATOM 956 C C . GLN A 1 121 ? -28.995 -17.269 -13.522 1.00 81.50 121 GLN A C 1
ATOM 958 O O . GLN A 1 121 ? -29.703 -16.348 -13.917 1.00 81.50 121 GLN A O 1
ATOM 963 N N . VAL A 1 122 ? -29.056 -17.736 -12.269 1.00 86.88 122 VAL A N 1
ATOM 964 C CA . VAL A 1 122 ? -29.973 -17.200 -11.248 1.00 86.88 122 VAL A CA 1
ATOM 965 C C . VAL A 1 122 ? -29.683 -15.722 -10.960 1.00 86.88 122 VAL A C 1
ATOM 967 O O . VAL A 1 122 ? -30.605 -14.914 -10.908 1.00 86.88 122 VAL A O 1
ATOM 970 N N . MET A 1 123 ? -28.408 -15.352 -10.804 1.00 89.31 123 MET A N 1
ATOM 971 C CA . MET A 1 123 ? -27.997 -13.974 -10.509 1.00 89.31 123 MET A CA 1
ATOM 972 C C . MET A 1 123 ? -28.164 -13.053 -11.719 1.00 89.31 123 MET A C 1
ATOM 974 O O . MET A 1 123 ? -28.593 -11.912 -11.571 1.00 89.31 123 MET A O 1
ATOM 978 N N . GLU A 1 124 ? -27.883 -13.548 -12.922 1.00 84.62 124 GLU A N 1
ATOM 979 C CA . GLU A 1 124 ? -28.122 -12.814 -14.164 1.00 84.62 124 GLU A CA 1
ATOM 980 C C . GLU A 1 124 ? -29.618 -12.509 -14.368 1.00 84.62 124 GLU A C 1
ATOM 982 O O . GLU A 1 124 ? -29.985 -11.391 -14.742 1.00 84.62 124 GLU A O 1
ATOM 987 N N . GLU A 1 125 ? -30.496 -13.480 -14.101 1.00 82.75 125 GLU A N 1
ATOM 988 C CA . GLU A 1 125 ? -31.951 -13.311 -14.173 1.00 82.75 125 GLU A CA 1
ATOM 989 C C . GLU A 1 125 ? -32.458 -12.349 -13.089 1.00 82.75 125 GLU A C 1
ATOM 991 O O . GLU A 1 125 ? -33.131 -11.367 -13.409 1.00 82.75 125 GLU A O 1
ATOM 996 N N . ALA A 1 126 ? -32.036 -12.533 -11.835 1.00 84.06 126 ALA A N 1
ATOM 997 C CA . ALA A 1 126 ? -32.388 -11.645 -10.724 1.00 84.06 126 ALA A CA 1
ATOM 998 C C . ALA A 1 126 ? -31.929 -10.190 -10.951 1.00 84.06 126 ALA A C 1
ATOM 1000 O O . ALA A 1 126 ? -32.636 -9.244 -10.592 1.00 84.06 126 ALA A O 1
ATOM 1001 N N . GLY A 1 127 ? -30.771 -9.991 -11.588 1.00 80.12 127 GLY A N 1
ATOM 1002 C CA . GLY A 1 127 ? -30.281 -8.668 -11.978 1.00 80.12 127 GLY A CA 1
ATOM 1003 C C . GLY A 1 127 ? -31.177 -7.994 -13.023 1.00 80.12 127 GLY A C 1
ATOM 1004 O O . GLY A 1 127 ? -31.474 -6.802 -12.917 1.00 80.12 127 GLY A O 1
ATOM 1005 N N . ARG A 1 128 ? -31.681 -8.759 -14.004 1.00 79.44 128 ARG A N 1
ATOM 1006 C CA . ARG A 1 128 ? -32.598 -8.269 -15.055 1.00 79.44 128 ARG A CA 1
ATOM 1007 C C . ARG A 1 128 ? -33.997 -7.944 -14.536 1.00 79.44 128 ARG A C 1
ATOM 1009 O O . ARG A 1 128 ? -34.618 -7.007 -15.036 1.00 79.44 128 ARG A O 1
ATOM 1016 N N . GLU A 1 129 ? -34.491 -8.690 -13.552 1.00 72.69 129 GLU A N 1
ATOM 1017 C CA . GLU A 1 129 ? -35.854 -8.553 -13.013 1.00 72.69 129 GLU A CA 1
ATOM 1018 C C . GLU A 1 129 ? -36.022 -7.404 -12.000 1.00 72.69 129 GLU A C 1
ATOM 1020 O O . GLU A 1 129 ? -37.101 -7.210 -11.437 1.00 72.69 129 GLU A O 1
ATOM 1025 N N . GLY A 1 130 ? -34.991 -6.571 -11.835 1.00 57.66 130 GLY A N 1
ATOM 1026 C CA . GLY A 1 130 ? -35.044 -5.369 -11.007 1.00 57.66 130 GLY A CA 1
ATOM 1027 C C . GLY A 1 130 ? -34.491 -5.584 -9.604 1.00 57.66 130 GLY A C 1
ATOM 1028 O O . GLY A 1 130 ? -35.112 -5.127 -8.641 1.00 57.66 130 GLY A O 1
ATOM 1029 N N . GLY A 1 131 ? -33.334 -6.258 -9.509 1.00 48.81 131 GLY A N 1
ATOM 1030 C CA . GLY A 1 131 ? -32.528 -6.409 -8.294 1.00 48.81 131 GLY A CA 1
ATOM 1031 C C . GLY A 1 131 ? -32.628 -5.174 -7.398 1.00 48.81 131 GLY A C 1
ATOM 1032 O O . GLY A 1 131 ? -32.306 -4.063 -7.817 1.00 48.81 131 GLY A O 1
ATOM 1033 N N . GLY A 1 132 ? -33.203 -5.388 -6.210 1.00 47.03 132 GLY A N 1
ATOM 1034 C CA . GLY A 1 132 ? -33.815 -4.366 -5.365 1.00 47.03 132 GLY A CA 1
ATOM 1035 C C . GLY A 1 132 ? -32.945 -3.141 -5.091 1.00 47.03 132 GLY A C 1
ATOM 1036 O O . GLY A 1 132 ? -31.717 -3.197 -5.151 1.00 47.03 132 GLY A O 1
ATOM 1037 N N . ALA A 1 133 ? -33.621 -2.030 -4.781 1.00 46.75 133 ALA A N 1
ATOM 1038 C CA . ALA A 1 133 ? -33.031 -0.730 -4.472 1.00 46.75 133 ALA A CA 1
ATOM 1039 C C . ALA A 1 133 ? -31.706 -0.865 -3.703 1.00 46.75 133 ALA A C 1
ATOM 1041 O O . ALA A 1 133 ? -31.666 -1.495 -2.648 1.00 46.75 133 ALA A O 1
ATOM 1042 N N . ARG A 1 134 ? -30.637 -0.290 -4.273 1.00 46.12 134 ARG A N 1
ATOM 1043 C CA . ARG A 1 134 ? -29.304 -0.235 -3.666 1.00 46.12 134 ARG A CA 1
ATOM 1044 C C . ARG A 1 134 ? -29.434 0.258 -2.227 1.00 46.12 134 ARG A C 1
ATOM 1046 O O . ARG A 1 134 ? -29.965 1.344 -2.009 1.00 46.12 134 ARG A O 1
ATOM 1053 N N . ASP A 1 135 ? -28.962 -0.533 -1.268 1.00 48.66 135 ASP A N 1
ATOM 1054 C CA . ASP A 1 135 ? -28.807 -0.056 0.100 1.00 48.66 135 ASP A CA 1
ATOM 1055 C C . ASP A 1 135 ? -27.720 1.030 0.071 1.00 48.66 135 ASP A C 1
ATOM 1057 O O . ASP A 1 135 ? -26.586 0.786 -0.346 1.00 48.66 135 ASP A O 1
ATOM 1061 N N . ASP A 1 136 ? -28.054 2.253 0.492 1.00 50.44 136 ASP A N 1
ATOM 1062 C CA . ASP A 1 136 ? -27.144 3.408 0.431 1.00 50.44 136 ASP A CA 1
ATOM 1063 C C . ASP A 1 136 ? -25.818 3.164 1.189 1.00 50.44 136 ASP A C 1
ATOM 1065 O O . ASP A 1 136 ? -24.846 3.901 1.028 1.00 50.44 136 ASP A O 1
ATOM 1069 N N . ALA A 1 137 ? -25.777 2.173 2.087 1.00 49.00 137 ALA A N 1
ATOM 1070 C CA . ALA A 1 137 ? -24.582 1.779 2.827 1.00 49.00 137 ALA A CA 1
ATOM 1071 C C . ALA A 1 137 ? -23.534 1.097 1.932 1.00 49.00 137 ALA A C 1
ATOM 1073 O O . ALA A 1 137 ? -22.368 1.484 1.996 1.00 49.00 137 ALA A O 1
ATOM 1074 N N . ASP A 1 138 ? -23.955 0.191 1.049 1.00 52.00 138 ASP A N 1
ATOM 1075 C CA . ASP A 1 138 ? -23.050 -0.566 0.177 1.00 52.00 138 ASP A CA 1
ATOM 1076 C C . ASP A 1 138 ? -22.480 0.319 -0.934 1.00 52.00 138 ASP A C 1
ATOM 1078 O O . ASP A 1 138 ? -21.308 0.207 -1.289 1.00 52.00 138 ASP A O 1
ATOM 1082 N N . GLN A 1 139 ? -23.272 1.278 -1.428 1.00 51.50 139 GLN A N 1
ATOM 1083 C CA . GLN A 1 139 ? -22.782 2.266 -2.389 1.00 51.50 139 GLN A CA 1
ATOM 1084 C C . GLN A 1 139 ? -21.706 3.166 -1.767 1.00 51.50 139 GLN A C 1
ATOM 1086 O O . GLN A 1 139 ? -20.692 3.433 -2.404 1.00 51.50 139 GLN A O 1
ATOM 1091 N N . ARG A 1 140 ? -21.870 3.563 -0.499 1.00 55.06 140 ARG A N 1
ATOM 1092 C CA . ARG A 1 140 ? -20.855 4.339 0.229 1.00 55.06 140 ARG A CA 1
ATOM 1093 C C . ARG A 1 140 ? -19.590 3.535 0.518 1.00 55.06 140 ARG A C 1
ATOM 1095 O O . ARG A 1 140 ? -18.515 4.124 0.555 1.00 55.06 140 ARG A O 1
ATOM 1102 N N . ASP A 1 141 ? -19.694 2.228 0.740 1.00 59.34 141 ASP A N 1
ATOM 1103 C CA . ASP A 1 141 ? -18.527 1.367 0.962 1.00 59.34 141 ASP A CA 1
ATOM 1104 C C . ASP A 1 141 ? -17.761 1.082 -0.333 1.00 59.34 141 ASP A C 1
ATOM 1106 O O . ASP A 1 141 ? -16.535 1.195 -0.342 1.00 59.34 141 ASP A O 1
ATOM 1110 N N . ALA A 1 142 ? -18.463 0.829 -1.439 1.00 60.00 142 ALA A N 1
ATOM 1111 C CA . ALA A 1 142 ? -17.853 0.707 -2.760 1.00 60.00 142 ALA A CA 1
ATOM 1112 C C . ALA A 1 142 ? -17.214 2.030 -3.222 1.00 60.00 142 ALA A C 1
ATOM 1114 O O . ALA A 1 142 ? -16.085 2.033 -3.709 1.00 60.00 142 ALA A O 1
ATOM 1115 N N . GLU A 1 143 ? -17.885 3.168 -3.011 1.00 58.81 143 GLU A N 1
ATOM 1116 C CA . GLU A 1 143 ? -17.326 4.498 -3.291 1.00 58.81 143 GLU A CA 1
ATOM 1117 C C . GLU A 1 143 ? -16.107 4.800 -2.411 1.00 58.81 143 GLU A C 1
ATOM 1119 O O . GLU A 1 143 ? -15.116 5.331 -2.908 1.00 58.81 143 GLU A O 1
ATOM 1124 N N . ARG A 1 144 ? -16.127 4.415 -1.125 1.00 65.31 144 ARG A N 1
ATOM 1125 C CA . ARG A 1 144 ? -14.959 4.536 -0.237 1.00 65.31 144 ARG A CA 1
ATOM 1126 C C . ARG A 1 144 ? -13.784 3.689 -0.708 1.00 65.31 144 ARG A C 1
ATOM 1128 O O . ARG A 1 144 ? -12.665 4.187 -0.701 1.00 65.31 144 ARG A O 1
ATOM 1135 N N . GLN A 1 145 ? -14.017 2.443 -1.113 1.00 61.84 145 GLN A N 1
ATOM 1136 C CA . GLN A 1 145 ? -12.955 1.560 -1.604 1.00 61.84 145 GLN A CA 1
ATOM 1137 C C . GLN A 1 145 ? -12.385 2.040 -2.940 1.00 61.84 145 GLN A C 1
ATOM 1139 O O . GLN A 1 145 ? -11.169 2.094 -3.090 1.00 61.84 145 GLN A O 1
ATOM 1144 N N . ALA A 1 146 ? -13.238 2.458 -3.878 1.00 63.44 146 ALA A N 1
ATOM 1145 C CA . ALA A 1 146 ? -12.794 3.042 -5.141 1.00 63.44 146 ALA A CA 1
ATOM 1146 C C . ALA A 1 146 ? -12.010 4.344 -4.916 1.00 63.44 146 ALA A C 1
ATOM 1148 O O . ALA A 1 146 ? -10.985 4.566 -5.556 1.00 63.44 146 ALA A O 1
ATOM 1149 N N . SER A 1 147 ? -12.453 5.181 -3.972 1.00 63.22 147 SER A N 1
ATOM 1150 C CA . SER A 1 147 ? -11.729 6.391 -3.584 1.00 63.22 147 SER A CA 1
ATOM 1151 C C . SER A 1 147 ? -10.388 6.070 -2.927 1.00 63.22 147 SER A C 1
ATOM 1153 O O . SER A 1 147 ? -9.416 6.745 -3.233 1.00 63.22 147 SER A O 1
ATOM 1155 N N . ALA A 1 148 ? -10.317 5.062 -2.055 1.00 63.25 148 ALA A N 1
ATOM 1156 C CA . ALA A 1 148 ? -9.070 4.651 -1.412 1.00 63.25 148 ALA A CA 1
ATOM 1157 C C . ALA A 1 148 ? -8.066 4.111 -2.439 1.00 63.25 148 ALA A C 1
ATOM 1159 O O . ALA A 1 148 ? -6.933 4.573 -2.470 1.00 63.25 148 ALA A O 1
ATOM 1160 N N . ALA A 1 149 ? -8.503 3.235 -3.348 1.00 64.88 149 ALA A N 1
ATOM 1161 C CA . ALA A 1 149 ? -7.658 2.715 -4.423 1.00 64.88 149 ALA A CA 1
ATOM 1162 C C . ALA A 1 149 ? -7.188 3.821 -5.386 1.00 64.88 149 ALA A C 1
ATOM 1164 O O . ALA A 1 149 ? -6.042 3.817 -5.829 1.00 64.88 149 ALA A O 1
ATOM 1165 N N . ALA A 1 150 ? -8.050 4.797 -5.694 1.00 69.69 150 ALA A N 1
ATOM 1166 C CA . ALA A 1 150 ? -7.669 5.955 -6.498 1.00 69.69 150 ALA A CA 1
ATOM 1167 C C . ALA A 1 150 ? -6.650 6.851 -5.775 1.00 69.69 150 ALA A C 1
ATOM 1169 O O . ALA A 1 150 ? -5.731 7.358 -6.415 1.00 69.69 150 ALA A O 1
ATOM 1170 N N . THR A 1 151 ? -6.790 7.033 -4.458 1.00 73.50 151 THR A N 1
ATOM 1171 C CA . THR A 1 151 ? -5.817 7.757 -3.631 1.00 73.50 151 THR A CA 1
ATOM 1172 C C . THR A 1 151 ? -4.480 7.027 -3.583 1.00 73.50 151 THR A C 1
ATOM 1174 O O . THR A 1 151 ? -3.465 7.654 -3.852 1.00 73.50 151 THR A O 1
ATOM 1177 N N . GLU A 1 152 ? -4.468 5.718 -3.335 1.00 67.69 152 GLU A N 1
ATOM 1178 C CA . GLU A 1 152 ? -3.243 4.908 -3.314 1.00 67.69 152 GLU A CA 1
ATOM 1179 C C . GLU A 1 152 ? -2.524 4.928 -4.668 1.00 67.69 152 GLU A C 1
ATOM 1181 O O . GLU A 1 152 ? -1.310 5.121 -4.724 1.00 67.69 152 GLU A O 1
ATOM 1186 N N . LEU A 1 153 ? -3.264 4.810 -5.778 1.00 72.94 153 LEU A N 1
ATOM 1187 C CA . LEU A 1 153 ? -2.694 4.942 -7.119 1.00 72.94 153 LEU A CA 1
ATOM 1188 C C . LEU A 1 153 ? -2.124 6.348 -7.348 1.00 72.94 153 LEU A C 1
ATOM 1190 O O . LEU A 1 153 ? -1.023 6.484 -7.876 1.00 72.94 153 LEU A O 1
ATOM 1194 N N . ALA A 1 154 ? -2.843 7.396 -6.940 1.00 74.56 154 ALA A N 1
ATOM 1195 C CA . ALA A 1 154 ? -2.385 8.774 -7.091 1.00 74.56 154 ALA A CA 1
ATOM 1196 C C . ALA A 1 154 ? -1.133 9.066 -6.247 1.00 74.56 154 ALA A C 1
ATOM 1198 O O . ALA A 1 154 ? -0.206 9.719 -6.727 1.00 74.56 154 ALA A O 1
ATOM 1199 N N . GLU A 1 155 ? -1.081 8.569 -5.012 1.00 73.69 155 GLU A N 1
ATOM 1200 C CA . GLU A 1 155 ? 0.089 8.651 -4.137 1.00 73.69 155 GLU A CA 1
ATOM 1201 C C . GLU A 1 155 ? 1.268 7.872 -4.724 1.00 73.69 155 GLU A C 1
ATOM 1203 O O . GLU A 1 155 ? 2.361 8.426 -4.828 1.00 73.69 155 GLU A O 1
ATOM 1208 N N . GLY A 1 156 ? 1.041 6.651 -5.215 1.00 74.88 156 GLY A N 1
ATOM 1209 C CA . GLY A 1 156 ? 2.056 5.842 -5.891 1.00 74.88 156 GLY A CA 1
ATOM 1210 C C . GLY A 1 156 ? 2.606 6.506 -7.155 1.00 74.88 156 GLY A C 1
ATOM 1211 O O . GLY A 1 156 ? 3.814 6.501 -7.374 1.00 74.88 156 GLY A O 1
ATOM 1212 N N . CYS A 1 157 ? 1.752 7.146 -7.956 1.00 86.44 157 CYS A N 1
ATOM 1213 C CA . CYS A 1 157 ? 2.178 7.898 -9.136 1.00 86.44 157 CYS A CA 1
ATOM 1214 C C . CYS A 1 157 ? 2.952 9.175 -8.781 1.00 86.44 157 CYS A C 1
ATOM 1216 O O . CYS A 1 157 ? 3.937 9.489 -9.443 1.00 86.44 157 CYS A O 1
ATOM 1218 N N . ASN A 1 158 ? 2.560 9.897 -7.727 1.00 79.25 158 ASN A N 1
ATOM 1219 C CA . ASN A 1 158 ? 3.330 11.044 -7.234 1.00 79.25 158 ASN A CA 1
ATOM 1220 C C . ASN A 1 158 ? 4.693 10.617 -6.679 1.00 79.25 158 ASN A C 1
ATOM 1222 O O . ASN A 1 158 ? 5.692 11.290 -6.920 1.00 79.25 158 ASN A O 1
ATOM 1226 N N . HIS A 1 159 ? 4.742 9.488 -5.976 1.00 74.31 159 HIS A N 1
ATOM 1227 C CA . HIS A 1 159 ? 5.983 8.922 -5.469 1.00 74.31 159 HIS A CA 1
ATOM 1228 C C . HIS A 1 159 ? 6.895 8.532 -6.634 1.00 74.31 159 HIS A C 1
ATOM 1230 O O . HIS A 1 159 ? 7.988 9.075 -6.760 1.00 74.31 159 HIS A O 1
ATOM 1236 N N . ALA A 1 160 ? 6.411 7.698 -7.561 1.00 79.56 160 ALA A N 1
ATOM 1237 C CA . ALA A 1 160 ? 7.154 7.281 -8.749 1.00 79.56 160 ALA A CA 1
ATOM 1238 C C . ALA A 1 160 ? 7.641 8.468 -9.592 1.00 79.56 160 ALA A C 1
ATOM 1240 O O . ALA A 1 160 ? 8.742 8.422 -10.132 1.00 79.56 160 ALA A O 1
ATOM 1241 N N . ARG A 1 161 ? 6.872 9.562 -9.649 1.00 82.69 161 ARG A N 1
ATOM 1242 C CA . ARG A 1 161 ? 7.302 10.815 -10.274 1.00 82.69 161 ARG A CA 1
ATOM 1243 C C . ARG A 1 161 ? 8.564 11.371 -9.626 1.00 82.69 161 ARG A C 1
ATOM 1245 O O . ARG A 1 161 ? 9.506 11.658 -10.354 1.00 82.69 161 ARG A O 1
ATOM 1252 N N . GLY A 1 162 ? 8.609 11.466 -8.299 1.00 75.19 162 GLY A N 1
ATOM 1253 C CA . GLY A 1 162 ? 9.806 11.904 -7.579 1.00 75.19 162 GLY A CA 1
ATOM 1254 C C . GLY A 1 162 ? 11.014 11.004 -7.857 1.00 75.19 162 GLY A C 1
ATOM 1255 O O . GLY A 1 162 ? 12.081 11.498 -8.202 1.00 75.19 162 GLY A O 1
ATOM 1256 N N . TYR A 1 163 ? 10.855 9.678 -7.803 1.00 72.81 163 TYR A N 1
ATOM 1257 C CA . TYR A 1 163 ? 11.954 8.746 -8.112 1.00 72.81 163 TYR A CA 1
ATOM 1258 C C . TYR A 1 163 ? 12.416 8.842 -9.572 1.00 72.81 163 TYR A C 1
ATOM 1260 O O . TYR A 1 163 ? 13.617 8.831 -9.841 1.00 72.81 163 TYR A O 1
ATOM 1268 N N . CYS A 1 164 ? 11.488 9.015 -10.513 1.00 80.00 164 CYS A N 1
ATOM 1269 C CA . CYS A 1 164 ? 11.829 9.202 -11.917 1.00 80.00 164 CYS A CA 1
ATOM 1270 C C . CYS A 1 164 ? 12.532 10.545 -12.169 1.00 80.00 164 CYS A C 1
ATOM 1272 O O . CYS A 1 164 ? 13.551 10.570 -12.853 1.00 80.00 164 CYS A O 1
ATOM 1274 N N . GLU A 1 165 ? 12.089 11.644 -11.545 1.00 78.62 165 GLU A N 1
ATOM 1275 C CA . GLU A 1 165 ? 12.816 12.929 -11.527 1.00 78.62 165 GLU A CA 1
ATOM 1276 C C . GLU A 1 165 ? 14.245 12.764 -10.966 1.00 78.62 165 GLU A C 1
ATOM 1278 O O . GLU A 1 165 ? 15.138 13.554 -11.268 1.00 78.62 165 GLU A O 1
ATOM 1283 N N . ASN A 1 166 ? 14.503 11.701 -10.203 1.00 68.94 166 ASN A N 1
ATOM 1284 C CA . ASN A 1 166 ? 15.799 11.387 -9.607 1.00 68.94 166 ASN A CA 1
ATOM 1285 C C . ASN A 1 166 ? 16.625 10.370 -10.415 1.00 68.94 166 ASN A C 1
ATOM 1287 O O . ASN A 1 166 ? 17.738 10.033 -10.011 1.00 68.94 166 ASN A O 1
ATOM 1291 N N . GLY A 1 167 ? 16.131 9.938 -11.579 1.00 67.38 167 GLY A N 1
ATOM 1292 C CA . GLY A 1 167 ? 16.840 9.045 -12.495 1.00 67.38 167 GLY A CA 1
ATOM 1293 C C . GLY A 1 167 ? 16.671 7.554 -12.202 1.00 67.38 167 GLY A C 1
ATOM 1294 O O . GLY A 1 167 ? 17.462 6.760 -12.715 1.00 67.38 167 GLY A O 1
ATOM 1295 N N . ASP A 1 168 ? 15.674 7.173 -11.400 1.00 73.31 168 ASP A N 1
ATOM 1296 C CA . ASP A 1 168 ? 15.311 5.774 -11.175 1.00 73.31 168 ASP A CA 1
ATOM 1297 C C . ASP A 1 168 ? 14.585 5.199 -12.415 1.00 73.31 168 ASP A C 1
ATOM 1299 O O . ASP A 1 168 ? 13.501 5.678 -12.773 1.00 73.31 168 ASP A O 1
ATOM 1303 N N . PRO A 1 169 ? 15.165 4.193 -13.099 1.00 74.25 169 PRO A N 1
ATOM 1304 C CA . PRO A 1 169 ? 14.594 3.640 -14.323 1.00 74.25 169 PRO A CA 1
ATOM 1305 C C . PRO A 1 169 ? 13.291 2.866 -14.083 1.00 74.25 169 PRO A C 1
ATOM 1307 O O . PRO A 1 169 ? 12.389 2.951 -14.919 1.00 74.25 169 PRO A O 1
ATOM 1310 N N . ASP A 1 170 ? 13.161 2.174 -12.950 1.00 68.88 170 ASP A N 1
ATOM 1311 C CA . ASP A 1 170 ? 11.988 1.354 -12.633 1.00 68.88 170 ASP A CA 1
ATOM 1312 C C . ASP A 1 170 ? 10.797 2.261 -12.292 1.00 68.88 170 ASP A C 1
ATOM 1314 O O . ASP A 1 170 ? 9.659 2.013 -12.699 1.00 68.88 170 ASP A O 1
ATOM 1318 N N . ALA A 1 171 ? 11.061 3.385 -11.619 1.00 80.19 171 ALA A N 1
ATOM 1319 C CA . ALA A 1 171 ? 10.050 4.405 -11.362 1.00 80.19 171 ALA A CA 1
ATOM 1320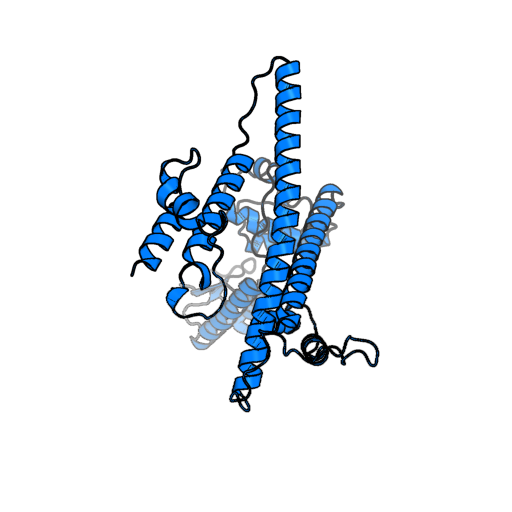 C C . ALA A 1 171 ? 9.573 5.100 -12.650 1.00 80.19 171 ALA A C 1
ATOM 1322 O O . ALA A 1 171 ? 8.377 5.354 -12.810 1.00 80.19 171 ALA A O 1
ATOM 1323 N N . CYS A 1 172 ? 10.477 5.376 -13.593 1.00 83.06 172 CYS A N 1
ATOM 1324 C CA . CYS A 1 172 ? 10.106 5.930 -14.896 1.00 83.06 172 CYS A CA 1
ATOM 1325 C C . CYS A 1 172 ? 9.288 4.939 -15.746 1.00 83.06 172 CYS A C 1
ATOM 1327 O O . CYS A 1 172 ? 8.339 5.345 -16.424 1.00 83.06 172 CYS A O 1
ATOM 1329 N N . GLU A 1 173 ? 9.600 3.642 -15.684 1.00 82.56 173 GLU A N 1
ATOM 1330 C CA . GLU A 1 173 ? 8.792 2.593 -16.320 1.00 82.56 173 GLU A CA 1
ATOM 1331 C C . GLU A 1 173 ? 7.396 2.509 -15.684 1.00 82.56 173 GLU A C 1
ATOM 1333 O O . GLU A 1 173 ? 6.387 2.481 -16.393 1.00 82.56 173 GLU A O 1
ATOM 1338 N N . TYR A 1 174 ? 7.309 2.582 -14.355 1.00 83.38 174 TYR A N 1
ATOM 1339 C CA . TYR A 1 174 ? 6.032 2.593 -13.641 1.00 83.38 174 TYR A CA 1
ATOM 1340 C C . TYR A 1 174 ? 5.141 3.784 -14.036 1.00 83.38 174 TYR A C 1
ATOM 1342 O O . TYR A 1 174 ? 3.929 3.625 -14.211 1.00 83.38 174 TYR A O 1
ATOM 1350 N N . LEU A 1 175 ? 5.719 4.971 -14.250 1.00 86.56 175 LEU A N 1
ATOM 1351 C CA . LEU A 1 175 ? 4.961 6.151 -14.683 1.00 86.56 175 LEU A CA 1
ATOM 1352 C C . LEU A 1 175 ? 4.320 5.983 -16.063 1.00 86.56 175 LEU A C 1
ATOM 1354 O O . LEU A 1 175 ? 3.182 6.416 -16.264 1.00 86.56 175 LEU A O 1
ATOM 1358 N N . THR A 1 176 ? 5.018 5.346 -17.002 1.00 86.62 176 THR A N 1
ATOM 1359 C CA . THR A 1 176 ? 4.467 5.096 -18.343 1.00 86.62 176 THR A CA 1
ATOM 1360 C C . THR A 1 176 ? 3.454 3.952 -18.332 1.00 86.62 176 THR A C 1
ATOM 1362 O O . THR A 1 176 ? 2.375 4.079 -18.912 1.00 86.62 176 THR A O 1
ATOM 1365 N N . GLY A 1 177 ? 3.755 2.858 -17.625 1.00 79.56 177 GLY A N 1
ATOM 1366 C CA . GLY A 1 177 ? 2.927 1.651 -17.606 1.00 79.56 177 GLY A CA 1
ATOM 1367 C C . GLY A 1 177 ? 1.660 1.753 -16.754 1.00 79.56 177 GLY A C 1
ATOM 1368 O O . GLY A 1 177 ? 0.600 1.294 -17.180 1.00 79.56 177 GLY A O 1
ATOM 1369 N N . ALA A 1 178 ? 1.750 2.346 -15.561 1.00 83.69 178 ALA A N 1
ATOM 1370 C CA . ALA A 1 178 ? 0.656 2.374 -14.584 1.00 83.69 178 ALA A CA 1
ATOM 1371 C C . ALA A 1 178 ? 0.009 3.759 -14.427 1.00 83.69 178 ALA A C 1
ATOM 1373 O O . ALA A 1 178 ? -1.189 3.846 -14.160 1.00 83.69 178 ALA A O 1
ATOM 1374 N N . CYS A 1 179 ? 0.775 4.840 -14.616 1.00 87.19 179 CYS A N 1
ATOM 1375 C CA . CYS A 1 179 ? 0.307 6.211 -14.374 1.00 87.19 179 CYS A CA 1
ATOM 1376 C C . CYS A 1 179 ? -0.080 6.982 -15.645 1.00 87.19 179 CYS A C 1
ATOM 1378 O O . CYS A 1 179 ? -0.580 8.102 -15.547 1.00 87.19 179 CYS A O 1
ATOM 1380 N N . GLY A 1 180 ? 0.127 6.395 -16.828 1.00 87.44 180 GLY A N 1
ATOM 1381 C CA . GLY A 1 180 ? -0.296 6.958 -18.111 1.00 87.44 180 GLY A CA 1
ATOM 1382 C C . GLY A 1 180 ? 0.525 8.154 -18.601 1.00 87.44 180 GLY A C 1
ATOM 1383 O O . GLY A 1 180 ? 0.041 8.886 -19.463 1.00 87.44 180 GLY A O 1
ATOM 1384 N N . TYR A 1 181 ? 1.735 8.363 -18.072 1.00 88.44 181 TYR A N 1
ATOM 1385 C CA . TYR A 1 181 ? 2.653 9.382 -18.584 1.00 88.44 181 TYR A CA 1
ATOM 1386 C C . TYR A 1 181 ? 3.168 8.970 -19.965 1.00 88.44 181 TYR A C 1
ATOM 1388 O O . TYR A 1 181 ? 3.492 7.805 -20.205 1.00 88.44 181 TYR A O 1
ATOM 1396 N N . SER A 1 182 ? 3.279 9.928 -20.878 1.00 89.56 182 SER A N 1
ATOM 1397 C CA . SER A 1 182 ? 3.970 9.715 -22.150 1.00 89.56 182 SER A CA 1
ATOM 1398 C C . SER A 1 182 ? 5.492 9.667 -21.967 1.00 89.56 182 SER A C 1
ATOM 1400 O O . SER A 1 182 ? 6.046 10.236 -21.025 1.00 89.56 182 SER A O 1
ATOM 1402 N N . GLU A 1 183 ? 6.193 9.018 -22.901 1.00 80.06 183 GLU A N 1
ATOM 1403 C CA . GLU A 1 183 ? 7.665 8.985 -22.925 1.00 80.06 183 GLU A CA 1
ATOM 1404 C C . GLU A 1 183 ? 8.282 10.397 -22.987 1.00 80.06 183 GLU A C 1
ATOM 1406 O O . GLU A 1 183 ? 9.344 10.638 -22.410 1.00 80.06 183 GLU A O 1
ATOM 1411 N N . ASP A 1 184 ? 7.593 11.346 -23.632 1.00 79.81 184 ASP A N 1
ATOM 1412 C CA . ASP A 1 184 ? 7.992 12.756 -23.692 1.00 79.81 184 ASP A CA 1
ATOM 1413 C C . ASP A 1 184 ? 7.838 13.454 -22.329 1.00 79.81 184 ASP A C 1
ATOM 1415 O O . ASP A 1 184 ? 8.711 14.223 -21.926 1.00 79.81 184 ASP A O 1
ATOM 1419 N N . GLU A 1 185 ? 6.761 13.169 -21.588 1.00 80.62 185 GLU A N 1
ATOM 1420 C CA . GLU A 1 185 ? 6.569 13.691 -20.228 1.00 80.62 185 GLU A CA 1
ATOM 1421 C C . GLU A 1 185 ? 7.625 13.138 -19.270 1.00 80.62 185 GLU A C 1
ATOM 1423 O O . GLU A 1 185 ? 8.224 13.906 -18.523 1.00 80.62 185 GLU A O 1
ATOM 1428 N N . VAL A 1 186 ? 7.922 11.838 -19.343 1.00 84.94 186 VAL A N 1
ATOM 1429 C CA . VAL A 1 186 ? 8.995 11.207 -18.556 1.00 84.94 186 VAL A CA 1
ATOM 1430 C C . VAL A 1 186 ? 10.366 11.777 -18.919 1.00 84.94 186 VAL A C 1
ATOM 1432 O O . VAL A 1 186 ? 11.160 12.099 -18.037 1.00 84.94 186 VAL A O 1
ATOM 1435 N N . SER A 1 187 ? 10.631 11.995 -20.207 1.00 79.81 187 SER A N 1
ATOM 1436 C CA . SER A 1 187 ? 11.863 12.651 -20.656 1.00 79.81 187 SER A CA 1
ATOM 1437 C C . SER A 1 187 ? 11.972 14.088 -20.139 1.00 79.81 187 SER A C 1
ATOM 1439 O O . SER A 1 187 ? 13.073 14.530 -19.828 1.00 79.81 187 SER A O 1
ATOM 1441 N N . GLY A 1 188 ? 10.855 14.809 -19.999 1.00 80.44 188 GLY A N 1
ATOM 1442 C CA . GLY A 1 188 ? 10.807 16.144 -19.394 1.00 80.44 188 GLY A CA 1
ATOM 1443 C C . GLY A 1 188 ? 11.049 16.154 -17.881 1.00 80.44 188 GLY A C 1
ATOM 1444 O O . GLY A 1 188 ? 11.633 17.109 -17.381 1.00 80.44 188 GLY A O 1
ATOM 1445 N N . LEU A 1 189 ? 10.657 15.096 -17.163 1.00 79.25 189 LEU A N 1
ATOM 1446 C CA . LEU A 1 189 ? 10.993 14.908 -15.741 1.00 79.25 189 LEU A CA 1
ATOM 1447 C C . LEU A 1 189 ? 12.492 14.638 -15.537 1.00 79.25 189 LEU A C 1
ATOM 1449 O O . LEU A 1 189 ? 13.076 15.037 -14.531 1.00 79.25 189 LEU A O 1
ATOM 1453 N N . LEU A 1 190 ? 13.114 13.966 -16.508 1.00 75.00 190 LEU A N 1
ATOM 1454 C CA . LEU A 1 190 ? 14.548 13.670 -16.525 1.00 75.00 190 LEU A CA 1
ATOM 1455 C C . LEU A 1 190 ? 15.393 14.831 -17.065 1.00 75.00 190 LEU A C 1
ATOM 1457 O O . LEU A 1 190 ? 16.582 14.923 -16.743 1.00 75.00 190 LEU A O 1
ATOM 1461 N N . ALA A 1 191 ? 14.798 15.693 -17.894 1.00 70.69 191 ALA A N 1
ATOM 1462 C CA . ALA A 1 191 ? 15.452 16.864 -18.454 1.00 70.69 191 ALA A CA 1
ATOM 1463 C C . ALA A 1 191 ? 15.853 17.829 -17.335 1.00 70.69 191 ALA A C 1
ATOM 1465 O O . ALA A 1 191 ? 15.106 18.070 -16.388 1.00 70.69 191 ALA A O 1
ATOM 1466 N N . GLU A 1 192 ? 17.063 18.378 -17.434 1.00 54.81 192 GLU A N 1
ATOM 1467 C CA . GLU A 1 192 ? 17.527 19.385 -16.485 1.00 54.81 192 GLU A CA 1
ATOM 1468 C C . GLU A 1 192 ? 16.578 20.596 -16.507 1.00 54.81 192 GLU A C 1
ATOM 1470 O O . GLU A 1 192 ? 16.133 20.997 -17.590 1.00 54.81 192 GLU A O 1
ATOM 1475 N N . PRO A 1 193 ? 16.275 21.229 -15.357 1.00 47.16 193 PRO A N 1
ATOM 1476 C CA . PRO A 1 193 ? 15.779 22.593 -15.405 1.00 47.16 193 PRO A CA 1
ATOM 1477 C C . PRO A 1 193 ? 16.831 23.422 -16.146 1.00 47.16 193 PRO A C 1
ATOM 1479 O O . PRO A 1 193 ? 17.997 23.432 -15.746 1.00 47.16 193 PRO A O 1
ATOM 1482 N N . GLU A 1 194 ? 16.428 24.077 -17.242 1.00 41.03 194 GLU A N 1
ATOM 1483 C CA . GLU A 1 194 ? 17.281 25.042 -17.941 1.00 41.03 194 GLU A CA 1
ATOM 1484 C C . GLU A 1 194 ? 17.925 25.938 -16.875 1.00 41.03 194 GLU A C 1
ATOM 1486 O O . GLU A 1 194 ? 17.186 26.478 -16.038 1.00 41.03 194 GLU A O 1
ATOM 1491 N N . PRO A 1 195 ? 19.269 26.058 -16.838 1.00 38.88 195 PRO A N 1
ATOM 1492 C CA . PRO A 1 195 ? 19.929 26.861 -15.826 1.00 38.88 195 PRO A CA 1
ATOM 1493 C C . PRO A 1 195 ? 19.284 28.235 -15.873 1.00 38.88 195 PRO A C 1
ATOM 1495 O O . PRO A 1 195 ? 19.246 28.860 -16.936 1.00 38.88 195 PRO A O 1
ATOM 1498 N N . ALA A 1 196 ? 18.700 28.649 -14.744 1.00 39.38 196 ALA A N 1
ATOM 1499 C CA . ALA A 1 196 ? 18.030 29.930 -14.641 1.00 39.38 196 ALA A CA 1
ATOM 1500 C C . ALA A 1 196 ? 18.982 30.982 -15.208 1.00 39.38 196 ALA A C 1
ATOM 1502 O O . ALA A 1 196 ? 20.089 31.179 -14.701 1.00 39.38 196 ALA A O 1
ATOM 1503 N N . ALA A 1 197 ? 18.586 31.578 -16.331 1.00 45.06 197 ALA A N 1
ATOM 1504 C CA . ALA A 1 197 ? 19.333 32.677 -16.887 1.00 45.06 197 ALA A CA 1
ATOM 1505 C C . ALA A 1 197 ? 19.308 33.793 -15.837 1.00 45.06 197 ALA A C 1
ATOM 1507 O O . ALA A 1 197 ? 18.244 34.330 -15.537 1.00 45.06 197 ALA A O 1
ATOM 1508 N N . ASP A 1 198 ? 20.504 34.119 -15.352 1.00 49.88 198 ASP A N 1
ATOM 1509 C CA . ASP A 1 198 ? 20.859 35.288 -14.548 1.00 49.88 198 ASP A CA 1
ATOM 1510 C C . ASP A 1 198 ? 20.627 35.207 -13.019 1.00 49.88 198 ASP A C 1
ATOM 1512 O O . ASP A 1 198 ? 19.539 34.907 -12.535 1.00 49.88 198 ASP A O 1
ATOM 1516 N N . ASP A 1 199 ? 21.696 35.567 -12.291 1.00 38.59 199 ASP A N 1
ATOM 1517 C CA . ASP A 1 199 ? 21.808 35.897 -10.854 1.00 38.59 199 ASP A CA 1
ATOM 1518 C C . ASP A 1 199 ? 22.043 34.784 -9.798 1.00 38.59 199 ASP A C 1
ATOM 1520 O O . ASP A 1 199 ? 21.513 34.838 -8.687 1.00 38.59 199 ASP A O 1
ATOM 1524 N N . GLY A 1 200 ? 22.945 33.830 -10.068 1.00 35.34 200 GLY A N 1
ATOM 1525 C CA . GLY A 1 200 ? 23.586 32.989 -9.034 1.00 35.34 200 GLY A CA 1
ATOM 1526 C C . GLY A 1 200 ? 25.038 33.417 -8.747 1.00 35.34 200 GLY A C 1
ATOM 1527 O O . GLY A 1 200 ? 25.733 33.810 -9.687 1.00 35.34 200 GLY A O 1
ATOM 1528 N N . PRO A 1 201 ? 25.529 33.372 -7.489 1.00 35.25 201 PRO A N 1
ATOM 1529 C CA . PRO A 1 201 ? 26.861 33.861 -7.140 1.00 35.25 201 PRO A CA 1
ATOM 1530 C C . PRO A 1 201 ? 27.937 33.070 -7.888 1.00 35.25 201 PRO A C 1
ATOM 1532 O O . PRO A 1 201 ? 27.993 31.845 -7.827 1.00 35.25 201 PRO A O 1
ATOM 1535 N N . THR A 1 202 ? 28.804 33.792 -8.598 1.00 39.06 202 THR A N 1
ATOM 1536 C CA . THR A 1 202 ? 30.014 33.258 -9.226 1.00 39.06 202 THR A CA 1
ATOM 1537 C C . THR A 1 202 ? 31.051 32.951 -8.146 1.00 39.06 202 THR A C 1
ATOM 1539 O O . THR A 1 202 ? 32.040 33.675 -8.022 1.00 39.06 202 THR A O 1
ATOM 1542 N N . ASP A 1 203 ? 30.815 31.929 -7.329 1.00 39.84 203 ASP A N 1
ATOM 1543 C CA . ASP A 1 203 ? 31.864 31.397 -6.467 1.00 39.84 203 ASP A CA 1
ATOM 1544 C C . ASP A 1 203 ? 32.722 30.428 -7.283 1.00 39.84 203 ASP A C 1
ATOM 1546 O O . ASP A 1 203 ? 32.288 29.384 -7.758 1.00 39.84 203 ASP A O 1
ATOM 1550 N N . THR A 1 204 ? 33.969 30.840 -7.478 1.00 42.34 204 THR A N 1
ATOM 1551 C CA . THR A 1 204 ? 35.067 30.145 -8.164 1.00 42.34 204 THR A CA 1
ATOM 1552 C C . THR A 1 204 ? 35.589 28.903 -7.428 1.00 42.34 204 THR A C 1
ATOM 1554 O O . THR A 1 204 ? 36.680 28.433 -7.735 1.00 42.34 204 THR A O 1
ATOM 1557 N N . GLU A 1 205 ? 34.835 28.356 -6.480 1.00 46.84 205 GLU A N 1
ATOM 1558 C CA . GLU A 1 205 ? 35.169 27.115 -5.784 1.00 46.84 205 GLU A CA 1
ATOM 1559 C C . GLU A 1 205 ? 34.254 26.023 -6.343 1.00 46.84 205 GLU A C 1
ATOM 1561 O O . GLU A 1 205 ? 33.034 26.073 -6.180 1.00 46.84 205 GLU A O 1
ATOM 1566 N N . ALA A 1 206 ? 34.830 25.060 -7.067 1.00 51.81 206 ALA A N 1
ATOM 1567 C CA . ALA A 1 206 ? 34.086 23.898 -7.533 1.00 51.81 206 ALA A CA 1
ATOM 1568 C C . ALA A 1 206 ? 33.384 23.245 -6.332 1.00 51.81 206 ALA A C 1
ATOM 1570 O O . ALA A 1 206 ? 34.020 22.992 -5.309 1.00 51.81 206 ALA A O 1
ATOM 1571 N N . SER A 1 207 ? 32.078 22.976 -6.449 1.00 64.62 207 SER A N 1
ATOM 1572 C CA . SER A 1 207 ? 31.356 22.192 -5.441 1.00 64.62 207 SER A CA 1
ATOM 1573 C C . SER A 1 207 ? 32.160 20.916 -5.148 1.00 64.62 207 SER A C 1
ATOM 1575 O O . SER A 1 207 ? 32.636 20.305 -6.108 1.00 64.62 207 SER A O 1
ATOM 1577 N N . PRO A 1 208 ? 32.324 20.479 -3.885 1.00 69.00 208 PRO A N 1
ATOM 1578 C CA . PRO A 1 208 ? 33.084 19.267 -3.551 1.00 69.00 208 PRO A CA 1
ATOM 1579 C C . PRO A 1 208 ? 32.527 17.994 -4.212 1.00 69.00 208 PRO A C 1
ATOM 1581 O O . PRO A 1 208 ? 33.212 16.979 -4.264 1.00 69.00 208 PRO A O 1
ATOM 1584 N N . LEU A 1 209 ? 31.308 18.063 -4.755 1.00 77.06 209 LEU A N 1
ATOM 1585 C CA . LEU A 1 209 ? 30.654 17.007 -5.529 1.00 77.06 209 LEU A CA 1
ATOM 1586 C C . LEU A 1 209 ? 30.716 17.245 -7.052 1.00 77.06 209 LEU A C 1
ATOM 1588 O O . LEU A 1 209 ? 29.951 16.652 -7.812 1.00 77.06 209 LEU A O 1
ATOM 1592 N N . SER A 1 210 ? 31.584 18.149 -7.515 1.00 79.19 210 SER A N 1
ATOM 1593 C CA . SER A 1 210 ? 31.844 18.350 -8.944 1.00 79.19 210 SER A CA 1
ATOM 1594 C C . SER A 1 210 ? 32.653 17.175 -9.502 1.00 79.19 210 SER A C 1
ATOM 1596 O O . SER A 1 210 ? 33.496 16.627 -8.789 1.00 79.19 210 SER A O 1
ATOM 1598 N N . PRO A 1 211 ? 32.461 16.795 -10.779 1.00 80.81 211 PRO A N 1
ATOM 1599 C CA . PRO A 1 211 ? 33.262 15.746 -11.396 1.00 80.81 211 PRO A CA 1
ATOM 1600 C C . PRO A 1 211 ? 34.760 16.076 -11.326 1.00 80.81 211 PRO A C 1
ATOM 1602 O O . PRO A 1 211 ? 35.135 17.208 -11.642 1.00 80.81 211 PRO A O 1
ATOM 1605 N N . PRO A 1 212 ? 35.620 15.104 -10.975 1.00 83.38 212 PRO A N 1
ATOM 1606 C CA . PRO A 1 212 ? 37.065 15.265 -11.084 1.00 83.38 212 PRO A CA 1
ATOM 1607 C C . PRO A 1 212 ? 37.485 15.652 -12.508 1.00 83.38 212 PRO A C 1
ATOM 1609 O O . PRO A 1 212 ? 36.912 15.160 -13.481 1.00 83.38 212 PRO A O 1
ATOM 1612 N N . GLU A 1 213 ? 38.499 16.513 -12.642 1.00 80.75 213 GLU A N 1
ATOM 1613 C CA . GLU A 1 213 ? 38.962 17.015 -13.950 1.00 80.75 213 GLU A CA 1
ATOM 1614 C C . GLU A 1 213 ? 39.496 15.906 -14.876 1.00 80.75 213 GLU A C 1
ATOM 1616 O O . GLU A 1 213 ? 39.509 16.066 -16.094 1.00 80.75 213 GLU A O 1
ATOM 1621 N N . ASP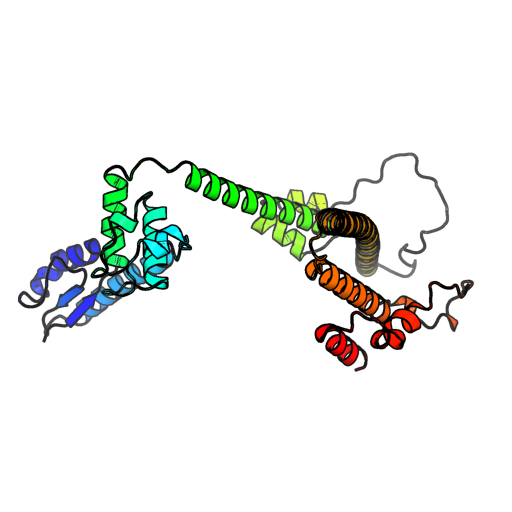 A 1 214 ? 39.937 14.780 -14.311 1.00 85.12 214 ASP A N 1
ATOM 1622 C CA . ASP A 1 214 ? 40.431 13.599 -15.024 1.00 85.12 214 ASP A CA 1
ATOM 1623 C C . ASP A 1 214 ? 39.323 12.595 -15.391 1.00 85.12 214 ASP A C 1
ATOM 1625 O O . ASP A 1 214 ? 39.573 11.594 -16.075 1.00 85.12 214 ASP A O 1
ATOM 1629 N N . LEU A 1 215 ? 38.085 12.850 -14.961 1.00 82.75 215 LEU A N 1
ATOM 1630 C CA . LEU A 1 215 ? 36.931 12.047 -15.323 1.00 82.75 215 LEU A CA 1
ATOM 1631 C C . LEU A 1 215 ? 36.418 12.492 -16.701 1.00 82.75 215 LEU A C 1
ATOM 1633 O O . LEU A 1 215 ? 36.073 13.650 -16.909 1.00 82.75 215 LEU A O 1
ATOM 1637 N N . GLU A 1 216 ? 36.322 11.562 -17.655 1.00 82.75 216 GLU A N 1
ATOM 1638 C CA . GLU A 1 216 ? 35.913 11.885 -19.029 1.00 82.75 216 GLU A CA 1
ATOM 1639 C C . GLU A 1 216 ? 34.715 11.059 -19.529 1.00 82.75 216 GLU A C 1
ATOM 1641 O O . GLU A 1 216 ? 34.471 9.911 -19.131 1.00 82.75 216 GLU A O 1
ATOM 1646 N N . GLY A 1 217 ? 33.973 11.651 -20.470 1.00 81.62 217 GLY A N 1
ATOM 1647 C CA . GLY A 1 217 ? 32.951 10.979 -21.273 1.00 81.62 217 GLY A CA 1
ATOM 1648 C C . GLY A 1 217 ? 31.841 10.325 -20.447 1.00 81.62 217 GLY A C 1
ATOM 1649 O O . GLY A 1 217 ? 31.260 10.933 -19.552 1.00 81.62 217 GLY A O 1
ATOM 1650 N N . ALA A 1 218 ? 31.534 9.060 -20.746 1.00 67.12 218 ALA A N 1
ATOM 1651 C CA . ALA A 1 218 ? 30.449 8.321 -20.095 1.00 67.12 218 ALA A CA 1
ATOM 1652 C C . ALA A 1 218 ? 30.603 8.208 -18.565 1.00 67.12 218 ALA A C 1
ATOM 1654 O O . ALA A 1 218 ? 29.603 8.056 -17.862 1.00 67.12 218 ALA A O 1
ATOM 1655 N N . ARG A 1 219 ? 31.836 8.306 -18.043 1.00 67.88 219 ARG A N 1
ATOM 1656 C CA . ARG A 1 219 ? 32.105 8.252 -16.600 1.00 67.88 219 ARG A CA 1
ATOM 1657 C C . ARG A 1 219 ? 31.639 9.518 -15.887 1.00 67.88 219 ARG A C 1
ATOM 1659 O O . ARG A 1 219 ? 31.091 9.400 -14.800 1.00 67.88 219 ARG A O 1
ATOM 1666 N N . VAL A 1 220 ? 31.762 10.689 -16.521 1.00 77.69 220 VAL A N 1
ATOM 1667 C CA . VAL A 1 220 ? 31.242 11.966 -15.987 1.00 77.69 220 VAL A CA 1
ATOM 1668 C C . VAL A 1 220 ? 29.734 11.893 -15.829 1.00 77.69 220 VAL A C 1
ATOM 1670 O O . VAL A 1 220 ? 29.207 12.202 -14.767 1.00 77.69 220 VAL A O 1
ATOM 1673 N N . GLY A 1 221 ? 29.043 11.396 -16.857 1.00 67.69 221 GLY A N 1
ATOM 1674 C CA . GLY A 1 221 ? 27.595 11.219 -16.792 1.00 67.69 221 GLY A CA 1
ATOM 1675 C C . GLY A 1 221 ? 27.164 10.246 -15.690 1.00 67.69 221 GLY A C 1
ATOM 1676 O O . GLY A 1 221 ? 26.181 10.505 -15.006 1.00 67.69 221 GLY A O 1
ATOM 1677 N N . ALA A 1 222 ? 27.889 9.138 -15.497 1.00 72.00 222 ALA A N 1
ATOM 1678 C CA . ALA A 1 222 ? 27.606 8.201 -14.408 1.00 72.00 222 ALA A CA 1
ATOM 1679 C C . ALA A 1 222 ? 27.832 8.833 -13.027 1.00 72.00 222 ALA A C 1
ATOM 1681 O O . ALA A 1 222 ? 26.959 8.724 -12.174 1.00 72.00 222 ALA A O 1
ATOM 1682 N N . TYR A 1 223 ? 28.947 9.545 -12.844 1.00 78.50 223 TYR A N 1
ATOM 1683 C CA . TYR A 1 223 ? 29.268 10.248 -11.602 1.00 78.50 223 TYR A CA 1
ATOM 1684 C C . TYR A 1 223 ? 28.199 11.283 -11.234 1.00 78.50 223 TYR A C 1
ATOM 1686 O O . TYR A 1 223 ? 27.679 11.257 -10.123 1.00 78.50 223 TYR A O 1
ATOM 1694 N N . LEU A 1 224 ? 27.808 12.142 -12.180 1.00 78.06 224 LEU A N 1
ATOM 1695 C CA . LEU A 1 224 ? 26.786 13.166 -11.945 1.00 78.06 224 LEU A CA 1
ATOM 1696 C C . LEU A 1 224 ? 25.430 12.559 -11.564 1.00 78.06 224 LEU A C 1
ATOM 1698 O O . LEU A 1 224 ? 24.752 13.084 -10.684 1.00 78.06 224 LEU A O 1
ATOM 1702 N N . ARG A 1 225 ? 25.045 11.427 -12.173 1.00 75.88 225 ARG A N 1
ATOM 1703 C CA . ARG A 1 225 ? 23.829 10.698 -11.776 1.00 75.88 225 ARG A CA 1
ATOM 1704 C C . ARG A 1 225 ? 23.928 10.147 -10.356 1.00 75.88 225 ARG A C 1
ATOM 1706 O O . ARG A 1 225 ? 22.973 10.287 -9.603 1.00 75.88 225 ARG A O 1
ATOM 1713 N N . SER A 1 226 ? 25.068 9.571 -9.978 1.00 77.50 226 SER A N 1
ATOM 1714 C CA . SER A 1 226 ? 25.290 9.085 -8.611 1.00 77.50 226 SER A CA 1
ATOM 1715 C C . SER A 1 226 ? 25.244 10.218 -7.583 1.00 77.50 226 SER A C 1
ATOM 1717 O O . SER A 1 226 ? 24.593 10.070 -6.554 1.00 77.50 226 SER A O 1
ATOM 1719 N N . VAL A 1 227 ? 25.871 11.363 -7.875 1.00 79.81 227 VAL A N 1
ATOM 1720 C CA . VAL A 1 227 ? 25.825 12.559 -7.015 1.00 79.81 227 VAL A CA 1
ATOM 1721 C C . VAL A 1 227 ? 24.394 13.069 -6.856 1.00 79.81 227 VAL A C 1
ATOM 1723 O O . VAL A 1 227 ? 23.970 13.357 -5.740 1.00 79.81 227 VAL A O 1
ATOM 1726 N N . ARG A 1 228 ? 23.625 13.137 -7.948 1.00 76.69 228 ARG A N 1
ATOM 1727 C CA . ARG A 1 228 ? 22.208 13.522 -7.898 1.00 76.69 228 ARG A CA 1
ATOM 1728 C C . ARG A 1 228 ? 21.395 12.546 -7.046 1.00 76.69 228 ARG A C 1
ATOM 1730 O O . ARG A 1 228 ? 20.648 12.986 -6.180 1.00 76.69 228 ARG A O 1
ATOM 1737 N N . GLY A 1 229 ? 21.586 11.241 -7.243 1.00 75.75 229 GLY A N 1
ATOM 1738 C CA . GLY A 1 229 ? 20.942 10.206 -6.431 1.00 75.75 229 GLY A CA 1
ATOM 1739 C C . GLY A 1 229 ? 21.254 10.353 -4.940 1.00 75.75 229 GLY A C 1
ATOM 1740 O O . GLY A 1 229 ? 20.342 10.290 -4.121 1.00 75.75 229 GLY A O 1
ATOM 1741 N N . TYR A 1 230 ? 22.516 10.629 -4.598 1.00 81.25 230 TYR A N 1
ATOM 1742 C CA . TYR A 1 230 ? 22.945 10.906 -3.226 1.00 81.25 230 TYR A CA 1
ATOM 1743 C C . TYR A 1 230 ? 22.236 12.130 -2.631 1.00 81.25 230 TYR A C 1
ATOM 1745 O O . TYR A 1 230 ? 21.571 11.990 -1.607 1.00 81.25 230 TYR A O 1
ATOM 1753 N N . LEU A 1 231 ? 22.328 13.296 -3.284 1.00 80.12 231 LEU A N 1
ATOM 1754 C CA . LEU A 1 231 ? 21.745 14.549 -2.782 1.00 80.12 231 LEU A CA 1
ATOM 1755 C C . LEU A 1 231 ? 20.235 14.412 -2.554 1.00 80.12 231 LEU A C 1
ATOM 1757 O O . LEU A 1 231 ? 19.722 14.747 -1.487 1.00 80.12 231 LEU A O 1
ATOM 1761 N N . ASN A 1 232 ? 19.542 13.820 -3.523 1.00 71.00 232 ASN A N 1
ATOM 1762 C CA . ASN A 1 232 ? 18.104 13.606 -3.442 1.00 71.00 232 ASN A CA 1
ATOM 1763 C C . ASN A 1 232 ? 17.724 12.640 -2.312 1.00 71.00 232 ASN A C 1
ATOM 1765 O O . ASN A 1 232 ? 16.772 12.899 -1.579 1.00 71.00 232 ASN A O 1
ATOM 1769 N N . ALA A 1 233 ? 18.465 11.540 -2.142 1.00 76.12 233 ALA A N 1
ATOM 1770 C CA . ALA A 1 233 ? 18.222 10.600 -1.050 1.00 76.12 233 ALA A CA 1
ATOM 1771 C C . ALA A 1 233 ? 18.453 11.253 0.323 1.00 76.12 233 ALA A C 1
ATOM 1773 O O . ALA A 1 233 ? 17.684 11.009 1.253 1.00 76.12 233 ALA A O 1
ATOM 1774 N N . THR A 1 234 ? 19.470 12.112 0.457 1.00 81.00 234 THR A N 1
ATOM 1775 C CA . THR A 1 234 ? 19.738 12.838 1.708 1.00 81.00 234 THR A CA 1
ATOM 1776 C C . THR A 1 234 ? 18.689 13.907 2.017 1.00 81.00 234 THR A C 1
ATOM 1778 O O . THR A 1 234 ? 18.292 14.054 3.178 1.00 81.00 234 THR A O 1
ATOM 1781 N N . ASP A 1 235 ? 18.184 14.605 1.000 1.00 78.44 235 ASP A N 1
ATOM 1782 C CA . ASP A 1 235 ? 17.095 15.574 1.158 1.00 78.44 235 ASP A CA 1
ATOM 1783 C C . ASP A 1 235 ? 15.795 14.864 1.565 1.00 78.44 235 ASP A C 1
ATOM 1785 O O . ASP A 1 235 ? 15.152 15.253 2.544 1.00 78.44 235 ASP A O 1
ATOM 1789 N N . ALA A 1 236 ? 15.460 13.752 0.901 1.00 76.31 236 ALA A N 1
ATOM 1790 C CA . ALA A 1 236 ? 14.303 12.931 1.249 1.00 76.31 236 ALA A CA 1
ATOM 1791 C C . ALA A 1 236 ? 14.406 12.368 2.676 1.00 76.31 236 ALA A C 1
ATOM 1793 O O . ALA A 1 236 ? 13.445 12.434 3.444 1.00 76.31 236 ALA A O 1
ATOM 1794 N N . ALA A 1 237 ? 15.574 11.854 3.072 1.00 81.19 237 ALA A N 1
ATOM 1795 C CA . ALA A 1 237 ? 15.799 11.379 4.436 1.00 81.19 237 ALA A CA 1
ATOM 1796 C C . ALA A 1 237 ? 15.556 12.492 5.469 1.00 81.19 237 ALA A C 1
ATOM 1798 O O . ALA A 1 237 ? 14.918 12.250 6.495 1.00 81.19 237 ALA A O 1
ATOM 1799 N N . THR A 1 238 ? 16.005 13.717 5.182 1.00 82.50 238 THR A N 1
ATOM 1800 C CA . THR A 1 238 ? 15.780 14.884 6.048 1.00 82.50 238 THR A CA 1
ATOM 1801 C C . THR A 1 238 ? 14.289 15.176 6.210 1.00 82.50 238 THR A C 1
ATOM 1803 O O . THR A 1 238 ? 13.805 15.281 7.339 1.00 82.50 238 THR A O 1
ATOM 1806 N N . GLU A 1 239 ? 13.541 15.219 5.107 1.00 81.50 239 GLU A N 1
ATOM 1807 C CA . GLU A 1 239 ? 12.090 15.433 5.125 1.00 81.50 239 GLU A CA 1
ATOM 1808 C C . GLU A 1 239 ? 11.351 14.330 5.907 1.00 81.50 239 GLU A C 1
ATOM 1810 O O . GLU A 1 239 ? 10.474 14.604 6.733 1.00 81.50 239 GLU A O 1
ATOM 1815 N N . HIS A 1 240 ? 11.713 13.064 5.690 1.00 87.62 240 HIS A N 1
ATOM 1816 C CA . HIS A 1 240 ? 11.095 11.937 6.389 1.00 87.62 240 HIS A CA 1
ATOM 1817 C C . HIS A 1 240 ? 11.384 11.944 7.892 1.00 87.62 240 HIS A C 1
ATOM 1819 O O . HIS A 1 240 ? 10.496 11.613 8.680 1.00 87.62 240 HIS A O 1
ATOM 1825 N N . ILE A 1 241 ? 12.582 12.360 8.309 1.00 89.25 241 ILE A N 1
ATOM 1826 C CA . ILE A 1 241 ? 12.925 12.513 9.728 1.00 89.25 241 ILE A CA 1
ATOM 1827 C C . ILE A 1 241 ? 12.041 13.577 10.389 1.00 89.25 241 ILE A C 1
ATOM 1829 O O . ILE A 1 241 ? 11.599 13.378 11.523 1.00 89.25 241 ILE A O 1
ATOM 1833 N N . GLU A 1 242 ? 11.755 14.690 9.713 1.00 84.25 242 GLU A N 1
ATOM 1834 C CA . GLU A 1 242 ? 10.852 15.723 10.239 1.00 84.25 242 GLU A CA 1
ATOM 1835 C C . GLU A 1 242 ? 9.426 15.191 10.406 1.00 84.25 242 GLU A C 1
ATOM 1837 O O . GLU A 1 242 ? 8.868 15.268 11.503 1.00 84.25 242 GLU A O 1
ATOM 1842 N N . LYS A 1 243 ? 8.882 14.538 9.374 1.00 87.25 243 LYS A N 1
ATOM 1843 C CA . LYS A 1 243 ? 7.553 13.901 9.431 1.00 87.25 243 LYS A CA 1
ATOM 1844 C C . LYS A 1 243 ? 7.454 12.855 10.540 1.00 87.25 243 LYS A C 1
ATOM 1846 O O . LYS A 1 243 ? 6.455 12.793 11.257 1.00 87.25 243 LYS A O 1
ATOM 1851 N N . LEU A 1 244 ? 8.494 12.038 10.704 1.00 91.31 244 LEU A N 1
ATOM 1852 C CA . LEU A 1 244 ? 8.560 11.034 11.761 1.00 91.31 244 LEU A CA 1
ATOM 1853 C C . LEU A 1 244 ? 8.535 11.680 13.152 1.00 91.31 244 LEU A C 1
ATOM 1855 O O . LEU A 1 244 ? 7.820 11.201 14.033 1.00 91.31 244 LEU A O 1
ATOM 1859 N N . ARG A 1 245 ? 9.282 12.774 13.356 1.00 88.44 245 ARG A N 1
ATOM 1860 C CA . ARG A 1 245 ? 9.281 13.512 14.630 1.00 88.44 245 ARG A CA 1
ATOM 1861 C C . ARG A 1 245 ? 7.888 14.023 14.980 1.00 88.44 245 ARG A C 1
ATOM 1863 O O . ARG A 1 245 ? 7.434 13.780 16.097 1.00 88.44 245 ARG A O 1
ATOM 1870 N N . GLU A 1 246 ? 7.209 14.666 14.034 1.00 91.25 246 GLU A N 1
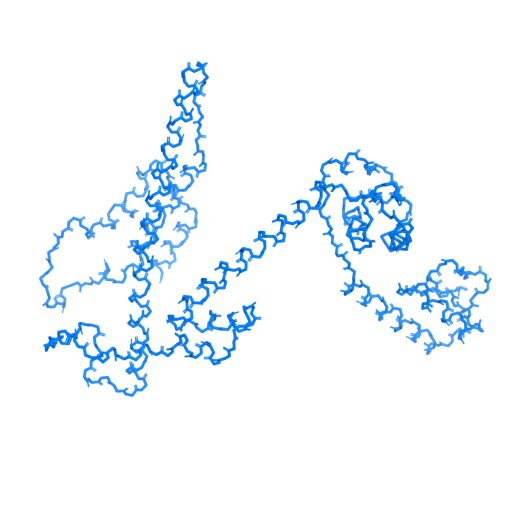ATOM 1871 C CA . GLU A 1 246 ? 5.845 15.175 14.233 1.00 91.25 246 GLU A CA 1
ATOM 1872 C C . GLU A 1 246 ? 4.865 14.042 14.569 1.00 91.25 246 GLU A C 1
ATOM 1874 O O . GLU A 1 246 ? 4.096 14.128 15.531 1.00 91.25 246 GLU A O 1
ATOM 1879 N N . ALA A 1 247 ? 4.924 12.935 13.823 1.00 91.69 247 ALA A N 1
ATOM 1880 C CA . ALA A 1 247 ? 4.060 11.781 14.051 1.00 91.69 247 ALA A CA 1
ATOM 1881 C C . ALA A 1 247 ? 4.271 11.157 15.443 1.00 91.69 247 ALA A C 1
ATOM 1883 O O . ALA A 1 247 ? 3.297 10.848 16.139 1.00 91.69 247 ALA A O 1
ATOM 1884 N N . LEU A 1 248 ? 5.526 11.002 15.875 1.00 91.38 248 LEU A N 1
ATOM 1885 C CA . LEU A 1 248 ? 5.857 10.467 17.197 1.00 91.38 248 LEU A CA 1
ATOM 1886 C C . LEU A 1 248 ? 5.422 11.406 18.324 1.00 91.38 248 LEU A C 1
ATOM 1888 O O . LEU A 1 248 ? 4.904 10.928 19.337 1.00 91.38 248 LEU A O 1
ATOM 1892 N N . GLU A 1 249 ? 5.589 12.721 18.168 1.00 92.25 249 GLU A N 1
ATOM 1893 C CA . GLU A 1 249 ? 5.105 13.708 19.140 1.00 92.25 249 GLU A CA 1
ATOM 1894 C C . GLU A 1 249 ? 3.583 13.603 19.303 1.00 92.25 249 GLU A C 1
ATOM 1896 O O . GLU A 1 249 ? 3.085 13.399 20.415 1.00 92.25 249 GLU A O 1
ATOM 1901 N N . HIS A 1 250 ? 2.846 13.606 18.190 1.00 93.00 250 HIS A N 1
ATOM 1902 C CA . HIS A 1 250 ? 1.393 13.458 18.197 1.00 93.00 250 HIS A CA 1
ATOM 1903 C C . HIS A 1 250 ? 0.923 12.141 18.825 1.00 93.00 250 HIS A C 1
ATOM 1905 O O . HIS A 1 250 ? -0.027 12.140 19.617 1.00 93.00 250 HIS A O 1
ATOM 1911 N N . ALA A 1 251 ? 1.580 11.020 18.518 1.00 92.38 251 ALA A N 1
ATOM 1912 C CA . ALA A 1 251 ? 1.227 9.722 19.085 1.00 92.38 251 ALA A CA 1
ATOM 1913 C C . ALA A 1 251 ? 1.444 9.680 20.607 1.00 92.38 251 ALA A C 1
ATOM 1915 O O . ALA A 1 251 ? 0.581 9.195 21.346 1.00 92.38 251 ALA A O 1
ATOM 1916 N N . ASN A 1 252 ? 2.560 10.233 21.092 1.00 92.38 252 ASN A N 1
ATOM 1917 C CA . ASN A 1 252 ? 2.863 10.305 22.521 1.00 92.38 252 ASN A CA 1
ATOM 1918 C C . ASN A 1 252 ? 1.905 11.238 23.272 1.00 92.38 252 ASN A C 1
ATOM 1920 O O . ASN A 1 252 ? 1.449 10.907 24.372 1.00 92.38 252 ASN A O 1
ATOM 1924 N N . ASP A 1 253 ? 1.561 12.381 22.684 1.00 95.88 253 ASP A N 1
ATOM 1925 C CA . ASP A 1 253 ? 0.592 13.314 23.256 1.00 95.88 253 ASP A CA 1
ATOM 1926 C C . ASP A 1 253 ? -0.803 12.695 23.353 1.00 95.88 253 ASP A C 1
ATOM 1928 O O . ASP A 1 253 ? -1.448 12.776 24.406 1.00 95.88 253 ASP A O 1
ATOM 1932 N N . ALA A 1 254 ? -1.242 12.000 22.303 1.00 96.50 254 ALA A N 1
ATOM 1933 C CA . ALA A 1 254 ? -2.501 11.267 22.304 1.00 96.50 254 ALA A CA 1
ATOM 1934 C C . ALA A 1 254 ? -2.503 10.141 23.350 1.00 96.50 254 ALA A C 1
ATOM 1936 O O . ALA A 1 254 ? -3.457 10.019 24.122 1.00 96.50 254 ALA A O 1
ATOM 1937 N N . ALA A 1 255 ? -1.426 9.354 23.434 1.00 94.25 255 ALA A N 1
ATOM 1938 C CA . ALA A 1 255 ? -1.277 8.295 24.430 1.00 94.25 255 ALA A CA 1
ATOM 1939 C C . ALA A 1 255 ? -1.368 8.846 25.864 1.00 94.25 255 ALA A C 1
ATOM 1941 O O . ALA A 1 255 ? -2.096 8.305 26.707 1.00 94.25 255 ALA A O 1
ATOM 1942 N N . ARG A 1 256 ? -0.689 9.971 26.128 1.00 96.31 256 ARG A N 1
ATOM 1943 C CA . ARG A 1 256 ? -0.735 10.674 27.417 1.00 96.31 256 ARG A CA 1
ATOM 1944 C C . ARG A 1 256 ? -2.141 11.175 27.732 1.00 96.31 256 ARG A C 1
ATOM 1946 O O . ARG A 1 256 ? -2.610 10.980 28.852 1.00 96.31 256 ARG A O 1
ATOM 1953 N N . ALA A 1 257 ? -2.826 11.775 26.760 1.00 97.19 257 ALA A N 1
ATOM 1954 C CA . ALA A 1 257 ? -4.190 12.267 26.930 1.00 97.19 257 ALA A CA 1
ATOM 1955 C C . ALA A 1 257 ? -5.176 11.129 27.237 1.00 97.19 257 ALA A C 1
ATOM 1957 O O . ALA A 1 257 ? -5.952 11.223 28.188 1.00 97.19 257 ALA A O 1
ATOM 1958 N N . VAL A 1 258 ? -5.112 10.025 26.488 1.00 97.19 258 VAL A N 1
ATOM 1959 C CA . VAL A 1 258 ? -5.978 8.855 26.691 1.00 97.19 258 VAL A CA 1
ATOM 1960 C C . VAL A 1 258 ? -5.772 8.254 28.080 1.00 97.19 258 VAL A C 1
ATOM 1962 O O . VAL A 1 258 ? -6.747 8.044 28.803 1.00 97.19 258 VAL A O 1
ATOM 1965 N N . ASN A 1 259 ? -4.525 8.009 28.491 1.00 97.62 259 ASN A N 1
ATOM 1966 C CA . ASN A 1 259 ? -4.257 7.460 29.821 1.00 97.62 259 ASN A CA 1
ATOM 1967 C C . ASN A 1 259 ? -4.570 8.456 30.949 1.00 97.62 259 ASN A C 1
ATOM 1969 O O . ASN A 1 259 ? -5.010 8.025 32.016 1.00 97.62 259 ASN A O 1
ATOM 1973 N N . GLY A 1 260 ? -4.438 9.764 30.707 1.00 97.12 260 GLY A N 1
ATOM 1974 C CA . GLY A 1 260 ? -4.920 10.808 31.613 1.00 97.12 260 GLY A CA 1
ATOM 1975 C C . GLY A 1 260 ? -6.428 10.709 31.854 1.00 97.12 260 GLY A C 1
ATOM 1976 O O . GLY A 1 260 ? -6.856 10.554 32.994 1.00 97.12 260 GLY A O 1
ATOM 1977 N N . ILE A 1 261 ? -7.228 10.665 30.781 1.00 97.38 261 ILE A N 1
ATOM 1978 C CA . ILE A 1 261 ? -8.696 10.533 30.853 1.00 97.38 261 ILE A CA 1
ATOM 1979 C C . ILE A 1 261 ? -9.112 9.257 31.596 1.00 97.38 261 ILE A C 1
ATOM 1981 O O . ILE A 1 261 ? -10.032 9.281 32.414 1.00 97.38 261 ILE A O 1
ATOM 1985 N N . ARG A 1 262 ? -8.446 8.129 31.320 1.00 98.12 262 ARG A N 1
ATOM 1986 C CA . ARG A 1 262 ? -8.730 6.854 31.999 1.00 98.12 262 ARG A CA 1
ATOM 1987 C C . ARG A 1 262 ? -8.456 6.946 33.495 1.00 98.12 262 ARG A C 1
ATOM 1989 O O . ARG A 1 262 ? -9.316 6.569 34.288 1.00 98.12 262 ARG A O 1
ATOM 1996 N N . THR A 1 263 ? -7.308 7.509 33.860 1.00 97.31 263 THR A N 1
ATOM 1997 C CA . THR A 1 263 ? -6.904 7.682 35.259 1.00 97.31 263 THR A CA 1
ATOM 1998 C C . THR A 1 263 ? -7.884 8.583 36.011 1.00 97.31 263 THR A C 1
ATOM 2000 O O . THR A 1 263 ? -8.339 8.213 37.092 1.00 97.31 263 THR A O 1
ATOM 2003 N N . ASP A 1 264 ? -8.287 9.710 35.416 1.00 98.00 264 ASP A N 1
ATOM 2004 C CA . ASP A 1 264 ? -9.275 10.631 35.998 1.00 98.00 264 ASP A CA 1
ATOM 2005 C C . ASP A 1 264 ? -10.650 9.971 36.195 1.00 98.00 264 ASP A C 1
ATOM 2007 O O . ASP A 1 264 ? -11.384 10.298 37.130 1.00 98.00 264 ASP A O 1
ATOM 2011 N N . ALA A 1 265 ? -10.991 8.999 35.344 1.00 97.06 265 ALA A N 1
ATOM 2012 C CA . ALA A 1 265 ? -12.203 8.192 35.453 1.00 97.06 265 ALA A CA 1
ATOM 2013 C C . ALA A 1 265 ? -12.077 6.993 36.419 1.00 97.06 265 ALA A C 1
ATOM 2015 O O . ALA A 1 265 ? -13.033 6.228 36.563 1.00 97.06 265 ALA A O 1
ATOM 2016 N N . GLY A 1 266 ? -10.925 6.800 37.072 1.00 96.88 266 GLY A N 1
ATOM 2017 C CA . GLY A 1 266 ? -10.661 5.648 37.943 1.00 96.88 266 GLY A CA 1
ATOM 2018 C C . GLY A 1 266 ? -10.524 4.320 37.188 1.00 96.88 266 GLY A C 1
ATOM 2019 O O . GLY A 1 266 ? -10.775 3.261 37.759 1.00 96.88 266 GLY A O 1
ATOM 2020 N N . ILE A 1 267 ? -10.174 4.377 35.903 1.00 97.62 267 ILE A N 1
ATOM 2021 C CA . ILE A 1 267 ? -9.958 3.226 35.027 1.00 97.62 267 ILE A CA 1
ATOM 2022 C C . ILE A 1 267 ? -8.449 3.029 34.846 1.00 97.62 267 ILE A C 1
ATOM 2024 O O . ILE A 1 267 ? -7.728 3.986 34.568 1.00 97.62 267 ILE A O 1
ATOM 2028 N N . ASP A 1 268 ? -7.980 1.781 34.933 1.00 96.00 268 ASP A N 1
ATOM 2029 C CA . ASP A 1 268 ? -6.561 1.462 34.752 1.00 96.00 268 ASP A CA 1
ATOM 2030 C C . ASP A 1 268 ? -6.027 1.943 33.385 1.00 96.00 268 ASP A C 1
ATOM 2032 O O . ASP A 1 268 ? -6.720 1.787 32.364 1.00 96.00 268 ASP A O 1
ATOM 2036 N N . PRO A 1 269 ? -4.804 2.504 33.322 1.00 96.44 269 PRO A N 1
ATOM 2037 C CA . PRO A 1 269 ? -4.150 2.876 32.070 1.00 96.44 269 PRO A CA 1
ATOM 2038 C C . PRO A 1 269 ? -4.035 1.699 31.098 1.00 96.44 269 PRO A C 1
ATOM 2040 O O . PRO A 1 269 ? -3.955 0.541 31.507 1.00 96.44 269 PRO A O 1
ATOM 2043 N N . ILE A 1 270 ? -4.002 1.997 29.801 1.00 92.50 270 ILE A N 1
ATOM 2044 C CA . ILE A 1 270 ? -3.707 1.000 28.768 1.00 92.50 270 ILE A CA 1
ATOM 2045 C C . ILE A 1 270 ? -2.257 1.089 28.317 1.00 92.50 270 ILE A C 1
ATOM 2047 O O . ILE A 1 270 ? -1.629 2.151 28.350 1.00 92.50 270 ILE A O 1
ATOM 2051 N N . HIS A 1 271 ? -1.761 -0.056 27.864 1.00 93.19 271 HIS A N 1
ATOM 2052 C CA . HIS A 1 271 ? -0.498 -0.175 27.166 1.00 93.19 271 HIS A CA 1
ATOM 2053 C C . HIS A 1 271 ? -0.705 0.078 25.664 1.00 93.19 271 HIS A C 1
ATOM 2055 O O . HIS A 1 271 ? -1.621 -0.491 25.066 1.00 93.19 271 HIS A O 1
ATOM 2061 N N . PHE A 1 272 ? 0.128 0.919 25.048 1.00 93.31 272 PHE A N 1
ATOM 2062 C CA . PHE A 1 272 ? 0.032 1.254 23.623 1.00 93.31 272 PHE A CA 1
ATOM 2063 C C . PHE A 1 272 ? 1.022 0.425 22.802 1.00 93.31 272 PHE A C 1
ATOM 2065 O O . PHE A 1 272 ? 2.026 0.951 22.339 1.00 93.31 272 PHE A O 1
ATOM 2072 N N . THR A 1 273 ? 0.725 -0.861 22.596 1.00 88.69 273 THR A N 1
ATOM 2073 C CA . THR A 1 273 ? 1.621 -1.795 21.882 1.00 88.69 273 THR A CA 1
ATOM 2074 C C . THR A 1 273 ? 2.036 -1.280 20.502 1.00 88.69 273 THR A C 1
ATOM 2076 O O . THR A 1 273 ? 3.213 -1.257 20.206 1.00 88.69 273 THR A O 1
ATOM 2079 N N . LYS A 1 274 ? 1.116 -0.703 19.715 1.00 87.25 274 LYS A N 1
ATOM 2080 C CA . LYS A 1 274 ? 1.472 -0.127 18.402 1.00 87.25 274 LYS A CA 1
ATOM 2081 C C . LYS A 1 274 ? 2.516 0.997 18.464 1.00 87.25 274 LYS A C 1
ATOM 2083 O O . LYS A 1 274 ? 3.272 1.175 17.521 1.00 87.25 274 LYS A O 1
ATOM 2088 N N . LEU A 1 275 ? 2.502 1.799 19.531 1.00 89.00 275 LEU A N 1
ATOM 2089 C CA . LEU A 1 275 ? 3.484 2.869 19.721 1.00 89.00 275 LEU A CA 1
ATOM 2090 C C . LEU A 1 275 ? 4.817 2.301 20.223 1.00 89.00 275 LEU A C 1
ATOM 2092 O O . LEU A 1 275 ? 5.869 2.819 19.873 1.00 89.00 275 LEU A O 1
ATOM 2096 N N . GLU A 1 276 ? 4.773 1.248 21.039 1.00 83.56 276 GLU A N 1
ATOM 2097 C CA . GLU A 1 276 ? 5.965 0.499 21.443 1.00 83.56 276 GLU A CA 1
ATOM 2098 C C . GLU A 1 276 ? 6.654 -0.143 20.231 1.00 83.56 276 GLU A C 1
ATOM 2100 O O . GLU A 1 276 ? 7.842 0.102 20.039 1.00 83.56 276 GLU A O 1
ATOM 2105 N N . ASP A 1 277 ? 5.902 -0.848 19.381 1.00 81.31 277 ASP A N 1
ATOM 2106 C CA . ASP A 1 277 ? 6.407 -1.483 18.156 1.00 81.31 277 ASP A CA 1
ATOM 2107 C C . ASP A 1 277 ? 7.081 -0.447 17.236 1.00 81.31 277 ASP A C 1
ATOM 2109 O O . ASP A 1 277 ? 8.232 -0.611 16.848 1.00 81.31 277 ASP A O 1
ATOM 2113 N N . ALA A 1 278 ? 6.429 0.697 16.991 1.00 83.69 278 ALA A N 1
ATOM 2114 C CA . ALA A 1 278 ? 7.001 1.764 16.165 1.00 83.69 278 ALA A CA 1
ATOM 2115 C C . ALA A 1 278 ? 8.313 2.351 16.735 1.00 83.69 278 ALA A C 1
ATOM 2117 O O . ALA A 1 278 ? 9.196 2.764 15.982 1.00 83.69 278 ALA A O 1
ATOM 2118 N N . ASN A 1 279 ? 8.462 2.400 18.064 1.00 84.06 279 ASN A N 1
ATOM 2119 C CA . ASN A 1 279 ? 9.716 2.828 18.691 1.00 84.06 279 ASN A CA 1
ATOM 2120 C C . ASN A 1 279 ? 10.817 1.764 18.556 1.00 84.06 279 ASN A C 1
ATOM 2122 O O . ASN A 1 279 ? 11.997 2.119 18.460 1.00 84.06 279 ASN A O 1
ATOM 2126 N N . ALA A 1 280 ? 10.452 0.479 18.564 1.00 80.00 280 ALA A N 1
ATOM 2127 C CA . ALA A 1 280 ? 11.386 -0.611 18.307 1.00 80.00 280 ALA A CA 1
ATOM 2128 C C . ALA A 1 280 ? 11.900 -0.547 16.860 1.00 80.00 280 ALA A C 1
ATOM 2130 O O . ALA A 1 280 ? 13.114 -0.493 16.666 1.00 80.00 280 ALA A O 1
ATOM 2131 N N . ASP A 1 281 ? 11.005 -0.390 15.881 1.00 82.44 281 ASP A N 1
ATOM 2132 C CA . ASP A 1 281 ? 11.358 -0.248 14.460 1.00 82.44 281 ASP A CA 1
ATOM 2133 C C . ASP A 1 281 ? 12.294 0.946 14.216 1.00 82.44 281 ASP A C 1
ATOM 2135 O O . ASP A 1 281 ? 13.294 0.839 13.505 1.00 82.44 281 ASP A O 1
ATOM 2139 N N . LEU A 1 282 ? 12.026 2.093 14.854 1.00 86.38 282 LEU A N 1
ATOM 2140 C CA . LEU A 1 282 ? 12.922 3.251 14.776 1.00 86.38 282 LEU A CA 1
ATOM 2141 C C . LEU A 1 282 ? 14.311 2.943 15.350 1.00 86.38 282 LEU A C 1
ATOM 2143 O O . LEU A 1 282 ? 15.325 3.396 14.821 1.00 86.38 282 LEU A O 1
ATOM 2147 N N . THR A 1 283 ? 14.373 2.185 16.441 1.00 80.81 283 THR A N 1
ATOM 2148 C CA . THR A 1 283 ? 15.649 1.794 17.046 1.00 80.81 283 THR A CA 1
ATOM 2149 C C . THR A 1 283 ? 16.436 0.879 16.109 1.00 80.81 283 THR A C 1
ATOM 2151 O O . THR A 1 283 ? 17.645 1.056 15.957 1.00 80.81 283 THR A O 1
ATOM 2154 N N . ASP A 1 284 ? 15.761 -0.054 15.443 1.00 76.50 284 ASP A N 1
ATOM 2155 C CA . ASP A 1 284 ? 16.370 -0.928 14.440 1.00 76.50 284 ASP A CA 1
ATOM 2156 C C . ASP A 1 284 ? 16.850 -0.146 13.213 1.00 76.50 284 ASP A C 1
ATOM 2158 O O . ASP A 1 284 ? 17.969 -0.364 12.748 1.00 76.50 284 ASP A O 1
ATOM 2162 N N . LEU A 1 285 ? 16.093 0.857 12.761 1.00 83.31 285 LEU A N 1
ATOM 2163 C CA . LEU A 1 285 ? 16.535 1.756 11.695 1.00 83.31 285 LEU A CA 1
ATOM 2164 C C . LEU A 1 285 ? 17.815 2.512 12.079 1.00 83.31 285 LEU A C 1
ATOM 2166 O O . LEU A 1 285 ? 18.739 2.615 11.277 1.00 83.31 285 LEU A O 1
ATOM 2170 N N . VAL A 1 286 ? 17.911 3.010 13.315 1.00 82.31 286 VAL A N 1
ATOM 2171 C CA . VAL A 1 286 ? 19.137 3.664 13.806 1.00 82.31 286 VAL A CA 1
ATOM 2172 C C . VAL A 1 286 ? 20.320 2.691 13.806 1.00 82.31 286 VAL A C 1
ATOM 2174 O O . VAL A 1 286 ? 21.429 3.083 13.442 1.00 82.31 286 VAL A O 1
ATOM 2177 N N . ARG A 1 287 ? 20.100 1.423 14.175 1.00 75.19 287 ARG A N 1
ATOM 2178 C CA . ARG A 1 287 ? 21.134 0.374 14.125 1.00 75.19 287 ARG A CA 1
ATOM 2179 C C . ARG A 1 287 ? 21.587 0.091 12.698 1.00 75.19 287 ARG A C 1
ATOM 2181 O O . ARG A 1 287 ? 22.789 0.016 12.468 1.00 75.19 287 ARG A O 1
ATOM 2188 N N . MET A 1 288 ? 20.650 -0.005 11.758 1.00 79.00 288 MET A N 1
ATOM 2189 C CA . MET A 1 288 ? 20.943 -0.175 10.334 1.00 79.00 288 MET A CA 1
ATOM 2190 C C . MET A 1 288 ? 21.765 1.000 9.794 1.00 79.00 288 MET A C 1
ATOM 2192 O O . MET A 1 288 ? 22.819 0.792 9.208 1.00 79.00 288 MET A O 1
ATOM 2196 N N . VAL A 1 289 ? 21.346 2.242 10.052 1.00 78.75 289 VAL A N 1
ATOM 2197 C CA . VAL A 1 289 ? 22.095 3.437 9.622 1.00 78.75 289 VAL A CA 1
ATOM 2198 C C . VAL A 1 289 ? 23.522 3.422 10.178 1.00 78.75 289 VAL A C 1
ATOM 2200 O O . VAL A 1 289 ? 24.463 3.794 9.480 1.00 78.75 289 VAL A O 1
ATOM 2203 N N . ALA A 1 290 ? 23.699 2.957 11.416 1.00 70.81 290 ALA A N 1
ATOM 2204 C CA . ALA A 1 290 ? 25.012 2.835 12.037 1.00 70.81 290 ALA A CA 1
ATOM 2205 C C . ALA A 1 290 ? 25.910 1.768 11.389 1.00 70.81 290 ALA A C 1
ATOM 2207 O O . ALA A 1 290 ? 27.129 1.898 11.488 1.00 70.81 290 ALA A O 1
ATOM 2208 N N . SER A 1 291 ? 25.340 0.723 10.776 1.00 68.50 291 SER A N 1
ATOM 2209 C CA . SER A 1 291 ? 26.091 -0.360 10.124 1.00 68.50 291 SER A CA 1
ATOM 2210 C C . SER A 1 291 ? 26.315 -0.146 8.626 1.00 68.50 291 SER A C 1
ATOM 2212 O O . SER A 1 291 ? 27.245 -0.722 8.070 1.00 68.50 291 SER A O 1
ATOM 2214 N N . THR A 1 292 ? 25.481 0.656 7.959 1.00 68.69 292 THR A N 1
ATOM 2215 C CA . THR A 1 292 ? 25.553 0.880 6.503 1.00 68.69 292 THR A CA 1
ATOM 2216 C C . THR A 1 292 ? 26.174 2.221 6.117 1.00 68.69 292 THR A C 1
ATOM 2218 O O . THR A 1 292 ? 26.226 2.561 4.936 1.00 68.69 292 THR A O 1
ATOM 2221 N N . CYS A 1 293 ? 26.600 3.033 7.084 1.00 69.75 293 CYS A N 1
ATOM 2222 C CA . CYS A 1 293 ? 27.182 4.341 6.807 1.00 69.75 293 CYS A CA 1
ATOM 2223 C C . CYS A 1 293 ? 28.617 4.203 6.265 1.00 69.75 293 CYS A C 1
ATOM 2225 O O . CYS A 1 293 ? 29.560 3.994 7.028 1.00 69.75 293 CYS A O 1
ATOM 2227 N N . GLU A 1 294 ? 28.778 4.382 4.951 1.00 66.62 294 GLU A N 1
ATOM 2228 C CA . GLU A 1 294 ? 30.065 4.314 4.233 1.00 66.62 294 GLU A CA 1
ATOM 2229 C C . GLU A 1 294 ? 31.149 5.218 4.854 1.00 66.62 294 GLU A C 1
ATOM 2231 O O . GLU A 1 294 ? 32.274 4.783 5.092 1.00 66.62 294 GLU A O 1
ATOM 2236 N N . GLU A 1 295 ? 30.813 6.462 5.219 1.00 60.88 295 GLU A N 1
ATOM 2237 C CA . GLU A 1 295 ? 31.792 7.397 5.801 1.00 60.88 295 GLU A CA 1
ATOM 2238 C C . GLU A 1 295 ? 31.989 7.246 7.316 1.00 60.88 295 GLU A C 1
ATOM 2240 O O . GLU A 1 295 ? 33.022 7.655 7.849 1.00 60.88 295 GLU A O 1
ATOM 2245 N N . CYS A 1 296 ? 31.046 6.613 8.021 1.00 55.72 296 CYS A N 1
ATOM 2246 C CA . CYS A 1 296 ? 31.183 6.315 9.450 1.00 55.72 296 CYS A CA 1
ATOM 2247 C C . CYS A 1 296 ? 32.126 5.121 9.702 1.00 55.72 296 CYS A C 1
ATOM 2249 O O . CYS A 1 296 ? 32.469 4.823 10.849 1.00 55.72 296 CYS A O 1
ATOM 2251 N N . HIS A 1 297 ? 32.527 4.420 8.637 1.00 52.38 297 HIS A N 1
ATOM 2252 C CA . HIS A 1 297 ? 33.465 3.296 8.656 1.00 52.38 297 HIS A CA 1
ATOM 2253 C C . HIS A 1 297 ? 34.776 3.579 7.914 1.00 52.38 297 HIS A C 1
ATOM 2255 O O . HIS A 1 297 ? 35.698 2.763 7.990 1.00 52.38 297 HIS A O 1
ATOM 2261 N N . ALA A 1 298 ? 34.887 4.722 7.235 1.00 47.72 298 ALA A N 1
ATOM 2262 C CA . ALA A 1 298 ? 36.119 5.131 6.582 1.00 47.72 298 ALA A CA 1
ATOM 2263 C C . ALA A 1 298 ? 37.196 5.463 7.630 1.00 47.72 298 ALA A C 1
ATOM 2265 O O . ALA A 1 298 ? 36.957 6.198 8.589 1.00 47.72 298 ALA A O 1
ATOM 2266 N N . ASP A 1 299 ? 38.401 4.919 7.451 1.00 49.62 299 ASP A N 1
ATOM 2267 C CA . ASP A 1 299 ? 39.570 5.392 8.185 1.00 49.62 299 ASP A CA 1
ATOM 2268 C C . ASP A 1 299 ? 39.920 6.798 7.678 1.00 49.62 299 ASP A C 1
ATOM 2270 O O . ASP A 1 299 ? 40.496 6.977 6.606 1.00 49.62 299 ASP A O 1
ATOM 2274 N N . HIS A 1 300 ? 39.560 7.814 8.459 1.00 52.28 300 HIS A N 1
ATOM 2275 C CA . HIS A 1 300 ? 39.850 9.215 8.148 1.00 52.28 300 HIS A CA 1
ATOM 2276 C C . HIS A 1 300 ? 41.334 9.579 8.336 1.00 52.28 300 HIS A C 1
ATOM 2278 O O . HIS A 1 300 ? 41.702 10.742 8.179 1.00 52.28 300 HIS A O 1
ATOM 2284 N N . SER A 1 301 ? 42.215 8.618 8.652 1.00 57.09 301 SER A N 1
ATOM 2285 C CA . SER A 1 301 ? 43.658 8.862 8.778 1.00 57.09 301 SER A CA 1
ATOM 2286 C C . SER A 1 301 ? 44.334 9.279 7.462 1.00 57.09 301 SER A C 1
ATOM 2288 O O . SER A 1 301 ? 45.406 9.892 7.503 1.00 57.09 301 SER A O 1
ATOM 2290 N N . GLU A 1 302 ? 43.702 9.014 6.311 1.00 44.88 302 GLU A N 1
ATOM 2291 C CA . GLU A 1 302 ? 44.237 9.323 4.976 1.00 44.88 302 GLU A CA 1
ATOM 2292 C C . GLU A 1 302 ? 43.575 10.535 4.276 1.00 44.88 302 GLU A C 1
ATOM 2294 O O . GLU A 1 302 ? 44.044 10.945 3.211 1.00 44.88 302 GLU A O 1
ATOM 2299 N N . HIS A 1 303 ? 42.555 11.179 4.869 1.00 47.12 303 HIS A N 1
ATOM 2300 C CA . HIS A 1 303 ? 41.877 12.351 4.287 1.00 47.12 303 HIS A CA 1
ATOM 2301 C C . HIS A 1 303 ? 42.306 13.677 4.949 1.00 47.12 303 HIS A C 1
ATOM 2303 O O . HIS A 1 303 ? 42.359 13.822 6.165 1.00 47.12 303 HIS A O 1
ATOM 2309 N N . GLY A 1 304 ? 42.645 14.678 4.126 1.00 41.28 304 GLY A N 1
ATOM 2310 C CA . GLY A 1 304 ? 43.253 15.952 4.539 1.00 41.28 304 GLY A CA 1
ATOM 2311 C C . GLY A 1 304 ? 42.282 17.024 5.047 1.00 41.28 304 GLY A C 1
ATOM 2312 O O . GLY A 1 304 ? 42.444 18.187 4.680 1.00 41.28 304 GLY A O 1
ATOM 2313 N N . HIS A 1 305 ? 41.285 16.667 5.857 1.00 51.28 305 HIS A N 1
ATOM 2314 C CA . HIS A 1 305 ? 40.430 17.638 6.551 1.00 51.28 305 HIS A CA 1
ATOM 2315 C C . HIS A 1 305 ? 40.467 17.436 8.069 1.00 51.28 305 HIS A C 1
ATOM 2317 O O . HIS A 1 305 ? 40.785 16.364 8.576 1.00 51.28 305 HIS A O 1
ATOM 2323 N N . GLU A 1 306 ? 40.193 18.509 8.810 1.00 41.88 306 GLU A N 1
ATOM 2324 C CA . GLU A 1 306 ? 40.258 18.522 10.271 1.00 41.88 306 GLU A CA 1
ATOM 2325 C C . GLU A 1 306 ? 39.133 17.640 10.846 1.00 41.88 306 GLU A C 1
ATOM 2327 O O . GLU A 1 306 ? 37.963 18.016 10.833 1.00 41.88 306 GLU A O 1
ATOM 2332 N N . VAL A 1 307 ? 39.481 16.441 11.322 1.00 47.06 307 VAL A N 1
ATOM 2333 C CA . VAL A 1 307 ? 38.571 15.550 12.056 1.00 47.06 307 VAL A CA 1
ATOM 2334 C C . VAL A 1 307 ? 38.345 16.112 13.456 1.00 47.06 307 VAL A C 1
ATOM 2336 O O . VAL A 1 307 ? 39.093 15.843 14.400 1.00 47.06 307 VAL A O 1
ATOM 2339 N N . THR A 1 308 ? 37.309 16.929 13.616 1.00 44.81 308 THR A N 1
ATOM 2340 C CA . THR A 1 308 ? 36.752 17.185 14.943 1.00 44.81 308 THR A CA 1
ATOM 2341 C C . THR A 1 308 ? 35.954 15.962 15.360 1.00 44.81 308 THR A C 1
ATOM 2343 O O . THR A 1 308 ? 34.761 15.904 15.083 1.00 44.81 308 THR A O 1
ATOM 2346 N N . ALA A 1 309 ? 36.610 15.017 16.038 1.00 43.84 309 ALA A N 1
ATOM 2347 C CA . ALA A 1 309 ? 35.936 13.942 16.757 1.00 43.84 309 ALA A CA 1
ATOM 2348 C C . ALA A 1 309 ? 34.931 14.562 17.741 1.00 43.84 309 ALA A C 1
ATOM 2350 O O . ALA A 1 309 ? 35.299 15.056 18.811 1.00 43.84 309 ALA A O 1
ATOM 2351 N N . GLY A 1 310 ? 33.674 14.643 17.321 1.00 47.72 310 GLY A N 1
ATOM 2352 C CA . GLY A 1 310 ? 32.564 15.189 18.089 1.00 47.72 310 GLY A CA 1
ATOM 2353 C C . GLY A 1 310 ? 31.611 14.077 18.506 1.00 47.72 310 GLY A C 1
ATOM 2354 O O . GLY A 1 310 ? 31.586 13.014 17.894 1.00 47.72 310 GLY A O 1
ATOM 2355 N N . ASP A 1 311 ? 30.760 14.352 19.497 1.00 46.00 311 ASP A N 1
ATOM 2356 C CA . ASP A 1 311 ? 29.783 13.414 20.089 1.00 46.00 311 ASP A CA 1
ATOM 2357 C C . ASP A 1 311 ? 28.819 12.730 19.082 1.00 46.00 311 ASP A C 1
ATOM 2359 O O . ASP A 1 311 ? 28.018 11.881 19.462 1.00 46.00 311 ASP A O 1
ATOM 2363 N N . ARG A 1 312 ? 28.860 13.112 17.799 1.00 44.22 312 ARG A N 1
ATOM 2364 C CA . ARG A 1 312 ? 28.043 12.570 16.704 1.00 44.22 312 ARG A CA 1
ATOM 2365 C C . ARG A 1 312 ? 28.621 11.317 16.044 1.00 44.22 312 ARG A C 1
ATOM 2367 O O . ARG A 1 312 ? 27.866 10.626 15.376 1.00 44.22 312 ARG A O 1
ATOM 2374 N N . GLU A 1 313 ? 29.906 11.019 16.215 1.00 47.31 313 GLU A N 1
ATOM 2375 C CA . GLU A 1 313 ? 30.571 9.893 15.530 1.00 47.31 313 GLU A CA 1
ATOM 2376 C C . GLU A 1 313 ? 30.490 8.573 16.323 1.00 47.31 313 GLU A C 1
ATOM 2378 O O . GLU A 1 313 ? 30.835 7.512 15.811 1.00 47.31 313 GLU A O 1
ATOM 2383 N N . ASP A 1 314 ? 29.960 8.603 17.552 1.00 54.09 314 ASP A N 1
ATOM 2384 C CA . ASP A 1 314 ? 29.863 7.438 18.448 1.00 54.09 314 ASP A CA 1
ATOM 2385 C C . ASP A 1 314 ? 28.514 6.690 18.356 1.00 54.09 314 ASP A C 1
ATOM 2387 O O . ASP A 1 314 ? 28.016 6.090 19.314 1.00 54.09 314 ASP A O 1
ATOM 2391 N N . VAL A 1 315 ? 27.876 6.730 17.181 1.00 53.41 315 VAL A N 1
ATOM 2392 C CA . VAL A 1 315 ? 26.606 6.023 16.935 1.00 53.41 315 VAL A CA 1
ATOM 2393 C C . VAL A 1 315 ? 26.802 4.507 17.048 1.00 53.41 315 VAL A C 1
ATOM 2395 O O . VAL A 1 315 ? 25.902 3.810 17.508 1.00 53.41 315 VAL A O 1
ATOM 2398 N N . ARG A 1 316 ? 27.998 3.986 16.734 1.00 54.12 316 ARG A N 1
ATOM 2399 C CA . ARG A 1 316 ? 28.326 2.557 16.869 1.00 54.12 316 ARG A CA 1
ATOM 2400 C C . ARG A 1 316 ? 28.249 2.075 18.321 1.00 54.12 316 ARG A C 1
ATOM 2402 O O . ARG A 1 316 ? 27.614 1.053 18.574 1.00 54.12 316 ARG A O 1
ATOM 2409 N N . THR A 1 317 ? 28.821 2.805 19.280 1.00 55.53 317 THR A N 1
ATOM 2410 C CA . THR A 1 317 ? 28.764 2.407 20.700 1.00 55.53 317 THR A CA 1
ATOM 2411 C C . THR A 1 317 ? 27.331 2.476 21.229 1.00 55.53 317 THR A C 1
ATOM 2413 O O . THR A 1 317 ? 26.887 1.586 21.958 1.00 55.53 317 THR A O 1
ATOM 2416 N N . ALA A 1 318 ? 26.568 3.496 20.826 1.00 56.19 318 ALA A N 1
ATOM 2417 C CA . ALA A 1 318 ? 25.176 3.654 21.243 1.00 56.19 318 ALA A CA 1
ATOM 2418 C C . ALA A 1 318 ? 24.232 2.605 20.619 1.00 56.19 318 ALA A C 1
ATOM 2420 O O . ALA A 1 318 ? 23.357 2.082 21.312 1.00 56.19 318 ALA A O 1
ATOM 2421 N N . ALA A 1 319 ? 24.407 2.284 19.334 1.00 56.03 319 ALA A N 1
ATOM 2422 C CA . ALA A 1 319 ? 23.488 1.440 18.574 1.00 56.03 319 ALA A CA 1
ATOM 2423 C C . ALA A 1 319 ? 23.864 -0.050 18.592 1.00 56.03 319 ALA A C 1
ATOM 2425 O O . ALA A 1 319 ? 22.973 -0.886 18.728 1.00 56.03 319 ALA A O 1
ATOM 2426 N N . VAL A 1 320 ? 25.155 -0.392 18.498 1.00 55.25 320 VAL A N 1
ATOM 2427 C CA . VAL A 1 320 ? 25.638 -1.781 18.367 1.00 55.25 320 VAL A CA 1
ATOM 2428 C C . VAL A 1 320 ? 26.013 -2.368 19.730 1.00 55.25 320 VAL A C 1
ATOM 2430 O O . VAL A 1 320 ? 25.470 -3.399 20.128 1.00 55.25 320 VAL A O 1
ATOM 2433 N N . ASP A 1 321 ? 26.857 -1.684 20.507 1.00 55.03 321 ASP A N 1
ATOM 2434 C CA . ASP A 1 321 ? 27.297 -2.187 21.821 1.00 55.03 321 ASP A CA 1
ATOM 2435 C C . ASP A 1 321 ? 26.221 -2.001 22.911 1.00 55.03 321 ASP A C 1
ATOM 2437 O O . ASP A 1 321 ? 26.112 -2.799 23.849 1.00 55.03 321 ASP A O 1
ATOM 2441 N N . GLY A 1 322 ? 25.371 -0.979 22.763 1.00 53.62 322 GLY A N 1
ATOM 2442 C CA . GLY A 1 322 ? 24.248 -0.675 23.652 1.00 53.62 322 GLY A CA 1
ATOM 2443 C C . GLY A 1 322 ? 22.961 -1.467 23.388 1.00 53.62 322 GLY A C 1
ATOM 2444 O O . GLY A 1 322 ? 22.071 -1.453 24.243 1.00 53.62 322 GLY A O 1
ATOM 2445 N N . ALA A 1 323 ? 22.835 -2.192 22.267 1.00 54.34 323 ALA A N 1
ATOM 2446 C CA . ALA A 1 323 ? 21.575 -2.815 21.832 1.00 54.34 323 ALA A CA 1
ATOM 2447 C C . ALA A 1 323 ? 20.933 -3.710 22.910 1.00 54.34 323 ALA A C 1
ATOM 2449 O O . ALA A 1 323 ? 19.753 -3.563 23.235 1.00 54.34 323 ALA A O 1
ATOM 2450 N N . ARG A 1 324 ? 21.744 -4.556 23.558 1.00 53.44 324 ARG A N 1
ATOM 2451 C CA . ARG A 1 324 ? 21.318 -5.477 24.634 1.00 53.44 324 ARG A CA 1
ATOM 2452 C C . ARG A 1 324 ? 20.939 -4.791 25.950 1.00 53.44 324 ARG A C 1
ATOM 2454 O O . ARG A 1 324 ? 20.442 -5.451 26.858 1.00 53.44 324 ARG A O 1
ATOM 2461 N N . SER A 1 325 ? 21.210 -3.495 26.077 1.00 52.78 325 SER A N 1
ATOM 2462 C CA . SER A 1 325 ? 20.871 -2.686 27.252 1.00 52.78 325 SER A CA 1
ATOM 2463 C C . SER A 1 325 ? 19.610 -1.836 27.061 1.00 52.78 325 SER A C 1
ATOM 2465 O O . SER A 1 325 ? 19.152 -1.205 28.014 1.00 52.78 325 SER A O 1
ATOM 2467 N N . THR A 1 326 ? 19.021 -1.842 25.857 1.00 51.09 326 THR A N 1
ATOM 2468 C CA . THR A 1 326 ? 17.776 -1.119 25.574 1.00 51.09 326 THR A CA 1
ATOM 2469 C C . THR A 1 326 ? 16.549 -1.924 26.039 1.00 51.09 326 THR A C 1
ATOM 2471 O O . THR A 1 326 ? 16.493 -3.131 25.803 1.00 51.09 326 THR A O 1
ATOM 2474 N N . PRO A 1 327 ? 15.543 -1.298 26.689 1.00 46.94 327 PRO A N 1
ATOM 2475 C CA . PRO A 1 327 ? 14.346 -2.001 27.170 1.00 46.94 327 PRO A CA 1
ATOM 2476 C C . PRO A 1 327 ? 13.485 -2.632 26.065 1.00 46.94 327 PRO A C 1
ATOM 2478 O O . PRO A 1 327 ? 12.662 -3.487 26.371 1.00 46.94 327 PRO A O 1
ATOM 2481 N N . VAL A 1 328 ? 13.664 -2.192 24.815 1.00 48.31 328 VAL A N 1
ATOM 2482 C CA . VAL A 1 328 ? 12.841 -2.555 23.649 1.00 48.31 328 VAL A CA 1
ATOM 2483 C C . VAL A 1 328 ? 13.396 -3.734 22.834 1.00 48.31 328 VAL A C 1
ATOM 2485 O O . VAL A 1 328 ? 12.730 -4.200 21.921 1.00 48.31 328 VAL A O 1
ATOM 2488 N N . GLY A 1 329 ? 14.577 -4.267 23.177 1.00 55.25 329 GLY A N 1
ATOM 2489 C CA . GLY A 1 329 ? 15.161 -5.429 22.491 1.00 55.25 329 GLY A CA 1
ATOM 2490 C C . GLY A 1 329 ? 15.711 -5.134 21.085 1.00 55.25 329 GLY A C 1
ATOM 2491 O O . GLY A 1 329 ? 16.006 -3.985 20.741 1.00 55.25 329 GLY A O 1
ATOM 2492 N N . VAL A 1 330 ? 15.922 -6.197 20.306 1.00 55.66 330 VAL A N 1
ATOM 2493 C CA . VAL A 1 330 ? 16.404 -6.196 18.910 1.00 55.66 330 VAL A CA 1
ATOM 2494 C C . VAL A 1 330 ? 15.515 -7.173 18.138 1.00 55.66 330 VAL A C 1
ATOM 2496 O O . VAL A 1 330 ? 15.202 -8.231 18.686 1.00 55.66 330 VAL A O 1
ATOM 2499 N N . SER A 1 331 ? 15.070 -6.830 16.927 1.00 58.12 331 SER A N 1
ATOM 2500 C CA . SER A 1 331 ? 14.289 -7.754 16.091 1.00 58.12 331 SER A CA 1
ATOM 2501 C C . SER A 1 331 ? 15.151 -8.878 15.501 1.00 58.12 331 SER A C 1
ATOM 2503 O O . SER A 1 331 ? 16.347 -8.700 15.256 1.00 58.12 331 SER A O 1
ATOM 2505 N N . ASP A 1 332 ? 14.524 -10.026 15.220 1.00 59.28 332 ASP A N 1
ATOM 2506 C CA . ASP A 1 332 ? 15.183 -11.193 14.611 1.00 59.28 332 ASP A CA 1
ATOM 2507 C C . ASP A 1 332 ? 15.784 -10.861 13.224 1.00 59.28 332 ASP A C 1
ATOM 2509 O O . ASP A 1 332 ? 16.861 -11.347 12.877 1.00 59.28 332 ASP A O 1
ATOM 2513 N N . GLU A 1 333 ? 15.129 -9.988 12.445 1.00 54.38 333 GLU A N 1
ATOM 2514 C CA . GLU A 1 333 ? 15.629 -9.508 11.144 1.00 54.38 333 GLU A CA 1
ATOM 2515 C C . GLU A 1 333 ? 16.912 -8.678 11.289 1.00 54.38 333 GLU A C 1
ATOM 2517 O O . GLU A 1 333 ? 17.838 -8.816 10.487 1.00 54.38 333 GLU A O 1
ATOM 2522 N N . THR A 1 334 ? 17.013 -7.864 12.343 1.00 54.66 334 THR A N 1
ATOM 2523 C CA . THR A 1 334 ? 18.210 -7.056 12.619 1.00 54.66 334 THR A CA 1
ATOM 2524 C C . THR A 1 334 ? 19.380 -7.925 13.085 1.00 54.66 334 THR A C 1
ATOM 2526 O O . THR A 1 334 ? 20.521 -7.681 12.688 1.00 54.66 334 THR A O 1
ATOM 2529 N N . GLU A 1 335 ? 19.128 -8.972 13.881 1.00 58.03 335 GLU A N 1
ATOM 2530 C CA . GLU A 1 335 ? 20.170 -9.944 14.246 1.00 58.03 335 GLU A CA 1
ATOM 2531 C C . GLU A 1 335 ? 20.716 -10.675 13.011 1.00 58.03 335 GLU A C 1
ATOM 2533 O O . GLU A 1 335 ? 21.927 -10.893 12.901 1.00 58.03 335 GLU A O 1
ATOM 2538 N N . GLN A 1 336 ? 19.841 -11.005 12.059 1.00 57.44 336 GLN A N 1
ATOM 2539 C CA . GLN A 1 336 ? 20.231 -11.654 10.815 1.00 57.44 336 GLN A CA 1
ATOM 2540 C C . GLN A 1 336 ? 21.046 -10.719 9.908 1.00 57.44 336 GLN A C 1
ATOM 2542 O O . GLN A 1 336 ? 22.143 -11.097 9.492 1.00 57.44 336 GLN A O 1
ATOM 2547 N N . ALA A 1 337 ? 20.588 -9.485 9.680 1.00 53.41 337 ALA A N 1
ATOM 2548 C CA . ALA A 1 337 ? 21.303 -8.501 8.862 1.00 53.41 337 ALA A CA 1
ATOM 2549 C C . ALA A 1 337 ? 22.692 -8.152 9.431 1.00 53.41 337 ALA A C 1
ATOM 2551 O O . ALA A 1 337 ? 23.665 -8.050 8.683 1.00 53.41 337 ALA A O 1
ATOM 2552 N N . ALA A 1 338 ? 22.818 -8.037 10.758 1.00 52.38 338 ALA A N 1
ATOM 2553 C CA . ALA A 1 338 ? 24.108 -7.826 11.416 1.00 52.38 338 ALA A CA 1
ATOM 2554 C C . ALA A 1 338 ? 25.066 -9.016 11.222 1.00 52.38 338 ALA A C 1
ATOM 2556 O O . ALA A 1 338 ? 26.264 -8.817 11.042 1.00 52.38 338 ALA A O 1
ATOM 2557 N N . SER A 1 339 ? 24.547 -10.250 11.223 1.00 54.59 339 SER A N 1
ATOM 2558 C CA . SER A 1 339 ? 25.361 -11.451 10.991 1.00 54.59 339 SER A CA 1
ATOM 2559 C C . SER A 1 339 ? 25.849 -11.592 9.546 1.00 54.59 339 SER A C 1
ATOM 2561 O O . SER A 1 339 ? 26.916 -12.158 9.320 1.00 54.59 339 SER A O 1
ATOM 2563 N N . GLU A 1 340 ? 25.088 -11.065 8.584 1.00 48.53 340 GLU A N 1
ATOM 2564 C CA . GLU A 1 340 ? 25.418 -11.096 7.156 1.00 48.53 340 GLU A CA 1
ATOM 2565 C C . GLU A 1 340 ? 26.428 -9.999 6.774 1.00 48.53 340 GLU A C 1
ATOM 2567 O O . GLU A 1 340 ? 27.266 -10.224 5.905 1.00 48.53 340 GLU A O 1
ATOM 2572 N N . ALA A 1 341 ? 26.408 -8.849 7.459 1.00 45.09 341 ALA A N 1
ATOM 2573 C CA . ALA A 1 341 ? 27.367 -7.757 7.259 1.00 45.09 341 ALA A CA 1
ATOM 2574 C C . ALA A 1 341 ? 28.787 -8.060 7.792 1.00 45.09 341 ALA A C 1
ATOM 2576 O O . ALA A 1 341 ? 29.750 -7.424 7.367 1.00 45.09 341 ALA A O 1
ATOM 2577 N N . ASP A 1 342 ? 28.924 -9.030 8.704 1.00 41.12 342 ASP A N 1
ATOM 2578 C CA . ASP A 1 342 ? 30.207 -9.488 9.269 1.00 41.12 342 ASP A CA 1
ATOM 2579 C C . ASP A 1 342 ? 30.891 -10.607 8.434 1.00 41.12 342 ASP A C 1
ATOM 2581 O O . ASP A 1 342 ? 31.953 -11.110 8.826 1.00 41.12 342 ASP A O 1
ATOM 2585 N N . THR A 1 343 ? 30.312 -11.005 7.289 1.00 41.22 343 THR A N 1
ATOM 2586 C CA . THR A 1 343 ? 30.874 -11.982 6.321 1.00 41.22 343 THR A CA 1
ATOM 2587 C C . THR A 1 343 ? 31.325 -11.349 5.015 1.00 41.22 343 THR A C 1
ATOM 2589 O O . THR A 1 343 ? 32.383 -11.795 4.506 1.00 41.22 343 THR A O 1
#

Radius of gyration: 33.3 Å; chains: 1; bounding box: 80×82×73 Å

Foldseek 3Di:
DWDKAAALDLVVLVVLCVVPVVFFDPPPDDSVGSITTGDPPPDVVSVVVSNVRRVVSNVVCVVPAQQFAQDDPVLVVLDDCVDAQDDRRQVRSLVSLLVVLVAAVSSVQDDSNDGSSRSNVVSVVCSVVCRDDDDVVVVVVVVVVVVVVVVVLVVLLVVLLLVLLLVNPVSLVCCVPRVVDDPVNSVVSVDDDDPPPDDDDPDPDPDPQQDDPPQDDPRNVVSVSVSSNVVSVVVVVVVVVVVVVVVLVVVVVVLVVQQVVCVVVVHHRDDDVVSLVVVQVVLLVLLVCCLPPPVLPDPCPPPPDDPPPDPVSCSCCCRPVCQVVDPSHHDPVSVVVVVVSVD